Protein AF-A0A963TAG5-F1 (afdb_monomer)

Foldseek 3Di:
DDDDDDDDDDDDDDDDDPPDDPPDDVPVVVVVVVVVPPDDPDPVVVLPDDPVNVVVVVVVVVVVVVVVVVVVCVVCVVVVVVVLLVLVQVQVCQFPPPVQADDRQSVQWDWDQDPVQGTKIKGFGHHPQFGFWIKIWWWFQFPQGIWIKIWIATLVLATSFIATSDDRDDPPFQCCCHVVNHCQRVVRHRAGDVRPDPCQLADVVSVHDGHATDVGRRRSRRVSVRVSVVSVRCVVCSCVSRPGPPDDDPD

Structure (mmCIF, N/CA/C/O backbone):
data_AF-A0A963TAG5-F1
#
_entry.id   AF-A0A963TAG5-F1
#
loop_
_atom_site.group_PDB
_atom_site.id
_atom_site.type_symbol
_atom_site.label_atom_id
_atom_site.label_alt_id
_atom_site.label_comp_id
_atom_site.label_asym_id
_atom_site.label_entity_id
_atom_site.label_seq_id
_atom_site.pdbx_PDB_ins_code
_atom_site.Cartn_x
_atom_site.Cartn_y
_atom_site.Cartn_z
_atom_site.occupancy
_atom_site.B_iso_or_equiv
_atom_site.auth_seq_id
_atom_site.auth_comp_id
_atom_site.auth_asym_id
_atom_site.auth_atom_id
_atom_site.pdbx_PDB_model_num
ATOM 1 N N . MET A 1 1 ? 54.265 -59.567 -6.391 1.00 44.25 1 MET A N 1
ATOM 2 C CA . MET A 1 1 ? 53.508 -59.561 -7.661 1.00 44.25 1 MET A CA 1
ATOM 3 C C . MET A 1 1 ? 53.018 -58.127 -7.870 1.00 44.25 1 MET A C 1
ATOM 5 O O . MET A 1 1 ? 51.877 -57.834 -7.569 1.00 44.25 1 MET A O 1
ATOM 9 N N . THR A 1 2 ? 53.858 -57.106 -8.055 1.00 39.56 2 THR A N 1
ATOM 10 C CA . THR A 1 2 ? 54.816 -56.821 -9.147 1.00 39.56 2 THR A CA 1
ATOM 11 C C . THR A 1 2 ? 54.169 -56.912 -10.527 1.00 39.56 2 THR A C 1
ATOM 13 O O . THR A 1 2 ? 53.838 -58.011 -10.957 1.00 39.56 2 THR A O 1
ATOM 16 N N . GLY A 1 3 ? 54.009 -55.771 -11.209 1.00 41.19 3 GLY A N 1
ATOM 17 C CA . GLY A 1 3 ? 53.497 -55.729 -12.582 1.00 41.19 3 GLY A CA 1
ATOM 18 C C . GLY A 1 3 ? 53.204 -54.330 -13.133 1.00 41.19 3 GLY A C 1
ATOM 19 O O . GLY A 1 3 ? 52.146 -54.119 -13.710 1.00 41.19 3 GLY A O 1
ATOM 20 N N . GLN A 1 4 ? 54.111 -53.370 -12.940 1.00 44.19 4 GLN A N 1
ATOM 21 C CA . GLN A 1 4 ? 54.092 -52.070 -13.621 1.00 44.19 4 GLN A CA 1
ATOM 22 C C . GLN A 1 4 ? 54.777 -52.257 -14.985 1.00 44.19 4 GLN A C 1
ATOM 24 O O . GLN A 1 4 ? 55.960 -52.592 -15.028 1.00 44.19 4 GLN A O 1
ATOM 29 N N . LEU A 1 5 ? 54.039 -52.113 -16.089 1.00 52.12 5 LEU A N 1
ATOM 30 C CA . LEU A 1 5 ? 54.591 -52.213 -17.446 1.00 52.12 5 LEU A CA 1
ATOM 31 C C . LEU A 1 5 ? 55.017 -50.821 -17.953 1.00 52.12 5 LEU A C 1
ATOM 33 O O . LEU A 1 5 ? 54.188 -49.909 -17.957 1.00 52.12 5 LEU A O 1
ATOM 37 N N . PRO A 1 6 ? 56.277 -50.636 -18.392 1.00 48.09 6 PRO A N 1
ATOM 38 C CA . PRO A 1 6 ? 56.754 -49.388 -18.980 1.00 48.09 6 PRO A CA 1
ATOM 39 C C . PRO A 1 6 ? 56.447 -49.332 -20.486 1.00 48.09 6 PRO A C 1
ATOM 41 O O . PRO A 1 6 ? 56.751 -50.268 -21.225 1.00 48.09 6 PRO A O 1
ATOM 44 N N . ILE A 1 7 ? 55.881 -48.219 -20.964 1.00 49.59 7 ILE A N 1
ATOM 45 C CA . ILE A 1 7 ? 55.742 -47.951 -22.403 1.00 49.59 7 ILE A CA 1
ATOM 46 C C . ILE A 1 7 ? 57.030 -47.289 -22.902 1.00 49.59 7 ILE A C 1
ATOM 48 O O . ILE A 1 7 ? 57.462 -46.254 -22.397 1.00 49.59 7 ILE A O 1
ATOM 52 N N . ALA A 1 8 ? 57.645 -47.949 -23.881 1.00 49.78 8 ALA A N 1
ATOM 53 C CA . ALA A 1 8 ? 58.943 -47.651 -24.458 1.00 49.78 8 ALA A CA 1
ATOM 54 C C . ALA A 1 8 ? 58.968 -46.362 -25.299 1.00 49.78 8 ALA A C 1
ATOM 56 O O . ALA A 1 8 ? 58.043 -46.059 -26.054 1.00 49.78 8 ALA A O 1
ATOM 57 N N . ALA A 1 9 ? 60.087 -45.644 -25.199 1.00 43.97 9 ALA A N 1
ATOM 58 C CA . ALA A 1 9 ? 60.453 -44.523 -26.054 1.00 43.97 9 ALA A CA 1
ATOM 59 C C . ALA A 1 9 ? 60.797 -44.998 -27.479 1.00 43.97 9 ALA A C 1
ATOM 61 O O . ALA A 1 9 ? 61.555 -45.951 -27.660 1.00 43.97 9 ALA A O 1
ATOM 62 N N . LEU A 1 10 ? 60.263 -44.309 -28.490 1.00 55.03 10 LEU A N 1
ATOM 63 C CA . LEU A 1 10 ? 60.591 -44.527 -29.902 1.00 55.03 10 LEU A CA 1
ATOM 64 C C . LEU A 1 10 ? 61.892 -43.786 -30.289 1.00 55.03 10 LEU A C 1
ATOM 66 O O . LEU A 1 10 ? 62.109 -42.664 -29.824 1.00 55.03 10 LEU A O 1
ATOM 70 N N . PRO A 1 11 ? 62.748 -44.369 -31.152 1.00 52.19 11 PRO A N 1
ATOM 71 C CA . PRO A 1 11 ? 64.002 -43.754 -31.592 1.00 52.19 11 PRO A CA 1
ATOM 72 C C . PRO A 1 11 ? 63.797 -42.610 -32.609 1.00 52.19 11 PRO A C 1
ATOM 74 O O . PRO A 1 11 ? 62.778 -42.563 -33.304 1.00 52.19 11 PRO A O 1
ATOM 77 N N . PRO A 1 12 ? 64.775 -41.690 -32.745 1.00 47.53 12 PRO A N 1
ATOM 78 C CA . PRO A 1 12 ? 64.658 -40.519 -33.607 1.00 47.53 12 PRO A CA 1
ATOM 79 C C . PRO A 1 12 ? 64.836 -40.887 -35.086 1.00 47.53 12 PRO A C 1
ATOM 81 O O . PRO A 1 12 ? 65.813 -41.524 -35.478 1.00 47.53 12 PRO A O 1
ATOM 84 N N . VAL A 1 13 ? 63.917 -40.423 -35.934 1.00 50.91 13 VAL A N 1
ATOM 85 C CA . VAL A 1 13 ? 64.033 -40.540 -37.393 1.00 50.91 13 VAL A CA 1
ATOM 86 C C . VAL A 1 13 ? 64.887 -39.387 -37.918 1.00 50.91 13 VAL A C 1
ATOM 88 O O . VAL A 1 13 ? 64.466 -38.230 -37.932 1.00 50.91 13 VAL A O 1
ATOM 91 N N . ALA A 1 14 ? 66.096 -39.709 -38.370 1.00 48.19 14 ALA A N 1
ATOM 92 C CA . ALA A 1 14 ? 66.964 -38.789 -39.086 1.00 48.19 14 ALA A CA 1
ATOM 93 C C . ALA A 1 14 ? 66.761 -38.878 -40.612 1.00 48.19 14 ALA A C 1
ATOM 95 O O . ALA A 1 14 ? 66.712 -39.956 -41.192 1.00 48.19 14 ALA A O 1
ATOM 96 N N . ALA A 1 15 ? 66.784 -37.692 -41.229 1.00 42.75 15 ALA A N 1
ATOM 97 C CA . ALA A 1 15 ? 67.182 -37.372 -42.604 1.00 42.75 15 ALA A CA 1
ATOM 98 C C . ALA A 1 15 ? 66.259 -37.737 -43.791 1.00 42.75 15 ALA A C 1
ATOM 100 O O . ALA A 1 15 ? 66.197 -38.870 -44.246 1.00 42.75 15 ALA A O 1
ATOM 101 N N . ARG A 1 16 ? 65.789 -36.694 -44.496 1.00 43.72 16 ARG A N 1
ATOM 102 C CA . ARG A 1 16 ? 66.377 -36.285 -45.794 1.00 43.72 16 ARG A CA 1
ATOM 103 C C . ARG A 1 16 ? 65.801 -34.949 -46.269 1.00 43.72 16 ARG A C 1
ATOM 105 O O . ARG A 1 16 ? 64.610 -34.810 -46.518 1.00 43.72 16 ARG A O 1
ATOM 112 N N . ARG A 1 17 ? 66.672 -33.952 -46.452 1.00 51.69 17 ARG A N 1
ATOM 113 C CA . ARG A 1 17 ? 66.341 -32.701 -47.149 1.00 51.69 17 ARG A CA 1
ATOM 114 C C . ARG A 1 17 ? 66.264 -32.965 -48.654 1.00 51.69 17 ARG A C 1
ATOM 116 O O . ARG A 1 17 ? 67.297 -33.039 -49.313 1.00 51.69 17 ARG A O 1
ATOM 123 N N . ALA A 1 18 ? 65.057 -33.033 -49.205 1.00 43.06 18 ALA A N 1
ATOM 124 C CA . ALA A 1 18 ? 64.839 -32.878 -50.640 1.00 43.06 18 ALA A CA 1
ATOM 125 C C . ALA A 1 18 ? 64.849 -31.379 -50.986 1.00 43.06 18 ALA A C 1
ATOM 127 O O . ALA A 1 18 ? 63.904 -30.642 -50.710 1.00 43.06 18 ALA A O 1
ATOM 128 N N . ARG A 1 19 ? 65.958 -30.903 -51.557 1.00 55.09 19 ARG A N 1
ATOM 129 C CA . ARG A 1 19 ? 66.098 -29.532 -52.061 1.00 55.09 19 ARG A CA 1
ATOM 130 C C . ARG A 1 19 ? 65.531 -29.484 -53.485 1.00 55.09 19 ARG A C 1
ATOM 132 O O . ARG A 1 19 ? 66.279 -29.594 -54.448 1.00 55.09 19 ARG A O 1
ATOM 139 N N . ILE A 1 20 ? 64.211 -29.355 -53.619 1.00 48.84 20 ILE A N 1
ATOM 140 C CA . ILE A 1 20 ? 63.554 -29.159 -54.921 1.00 48.84 20 ILE A CA 1
ATOM 141 C C . ILE A 1 20 ? 63.535 -27.661 -55.237 1.00 48.84 20 ILE A C 1
ATOM 143 O O . ILE A 1 20 ? 62.956 -26.846 -54.516 1.00 48.84 20 ILE A O 1
ATOM 147 N N . GLY A 1 21 ? 64.239 -27.290 -56.306 1.00 54.00 21 GLY A N 1
ATOM 148 C CA . GLY A 1 21 ? 64.364 -25.921 -56.780 1.00 54.00 21 GLY A CA 1
ATOM 149 C C . GLY A 1 21 ? 63.047 -25.375 -57.325 1.00 54.00 21 GLY A C 1
ATOM 150 O O . GLY A 1 21 ? 62.645 -25.708 -58.433 1.00 54.00 21 GLY A O 1
ATOM 151 N N . LEU A 1 22 ? 62.425 -24.451 -56.592 1.00 49.00 22 LEU A N 1
ATOM 152 C CA . LEU A 1 22 ? 61.311 -23.642 -57.086 1.00 49.00 22 LEU A CA 1
ATOM 153 C C . LEU A 1 22 ? 61.768 -22.189 -57.287 1.00 49.00 22 LEU A C 1
ATOM 155 O O . LEU A 1 22 ? 61.394 -21.275 -56.553 1.00 49.00 22 LEU A O 1
ATOM 159 N N . LYS A 1 23 ? 62.637 -21.961 -58.278 1.00 54.94 23 LYS A N 1
ATOM 160 C CA . LYS A 1 23 ? 63.134 -20.617 -58.617 1.00 54.94 23 LYS A CA 1
ATOM 161 C C . LYS A 1 23 ? 62.926 -20.286 -60.092 1.00 54.94 23 LYS A C 1
ATOM 163 O O . LYS A 1 23 ? 63.877 -19.946 -60.775 1.00 54.94 23 LYS A O 1
ATOM 168 N N . ARG A 1 24 ? 61.684 -20.340 -60.585 1.00 57.44 24 ARG A N 1
ATOM 169 C CA . ARG A 1 24 ? 61.244 -19.671 -61.830 1.00 57.44 24 ARG A CA 1
ATOM 170 C C . ARG A 1 24 ? 59.712 -19.711 -61.895 1.00 57.44 24 ARG A C 1
ATOM 172 O O . ARG A 1 24 ? 59.134 -20.780 -61.958 1.00 57.44 24 ARG A O 1
ATOM 179 N N . GLY A 1 25 ? 59.054 -18.551 -61.795 1.00 50.69 25 GLY A N 1
ATOM 180 C CA . GLY A 1 25 ? 57.586 -18.448 -61.917 1.00 50.69 25 GLY A CA 1
ATOM 181 C C . GLY A 1 25 ? 56.928 -17.270 -61.184 1.00 50.69 25 GLY A C 1
ATOM 182 O O . GLY A 1 25 ? 55.861 -16.813 -61.576 1.00 50.69 25 GLY A O 1
ATOM 183 N N . ARG A 1 26 ? 57.572 -16.673 -60.169 1.00 52.03 26 ARG A N 1
ATOM 184 C CA . ARG A 1 26 ? 56.965 -15.579 -59.369 1.00 52.03 26 ARG A CA 1
ATOM 185 C C . ARG A 1 26 ? 56.951 -14.185 -60.025 1.00 52.03 26 ARG A C 1
ATOM 187 O O . ARG A 1 26 ? 56.514 -13.233 -59.380 1.00 52.03 26 ARG A O 1
ATOM 194 N N . ARG A 1 27 ? 57.411 -14.027 -61.275 1.00 52.12 27 ARG A N 1
ATOM 195 C CA . ARG A 1 27 ? 57.389 -12.721 -61.977 1.00 52.12 27 ARG A CA 1
ATOM 196 C C . ARG A 1 27 ? 56.179 -12.527 -62.903 1.00 52.12 27 ARG A C 1
ATOM 198 O O . ARG A 1 27 ? 55.797 -11.383 -63.125 1.00 52.12 27 ARG A O 1
ATOM 205 N N . GLY A 1 28 ? 55.544 -13.603 -63.381 1.00 48.47 28 GLY A N 1
ATOM 206 C CA . GLY A 1 28 ? 54.358 -13.525 -64.251 1.00 48.47 28 GLY A CA 1
ATOM 207 C C . GLY A 1 28 ? 53.051 -13.314 -63.480 1.00 48.47 28 GLY A C 1
ATOM 208 O O . GLY A 1 28 ? 52.273 -12.418 -63.799 1.00 48.47 28 GLY A O 1
ATOM 209 N N . ALA A 1 29 ? 52.854 -14.055 -62.384 1.00 49.50 29 ALA A N 1
ATOM 210 C CA . ALA A 1 29 ? 51.619 -13.999 -61.593 1.00 49.50 29 ALA A CA 1
ATOM 211 C C . ALA A 1 29 ? 51.374 -12.632 -60.920 1.00 49.50 29 ALA A C 1
ATOM 213 O O . ALA A 1 29 ? 50.231 -12.205 -60.777 1.00 49.50 29 ALA A O 1
ATOM 214 N N . ARG A 1 30 ? 52.435 -11.884 -60.579 1.00 51.09 30 ARG A N 1
ATOM 215 C CA . ARG A 1 30 ? 52.299 -10.529 -60.009 1.00 51.09 30 ARG A CA 1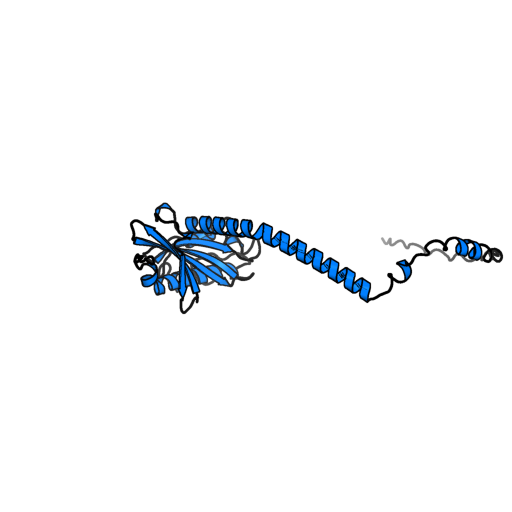
ATOM 216 C C . ARG A 1 30 ? 51.829 -9.481 -61.025 1.00 51.09 30 ARG A C 1
ATOM 218 O O . ARG A 1 30 ? 51.310 -8.449 -60.615 1.00 51.09 30 ARG A O 1
ATOM 225 N N . ARG A 1 31 ? 51.991 -9.717 -62.335 1.00 50.34 31 ARG A N 1
ATOM 226 C CA . ARG A 1 31 ? 51.489 -8.798 -63.376 1.00 50.34 31 ARG A CA 1
ATOM 227 C C . ARG A 1 31 ? 50.021 -9.053 -63.722 1.00 50.34 31 ARG A C 1
ATOM 229 O O . ARG A 1 31 ? 49.319 -8.090 -64.005 1.00 50.34 31 ARG A O 1
ATOM 236 N N . ALA A 1 32 ? 49.552 -10.299 -63.629 1.00 49.12 32 ALA A N 1
ATOM 237 C CA . ALA A 1 32 ? 48.154 -10.653 -63.892 1.00 49.12 32 ALA A CA 1
ATOM 238 C C . ALA A 1 32 ? 47.196 -10.123 -62.808 1.00 49.12 32 ALA A C 1
ATOM 240 O O . ALA A 1 32 ? 46.155 -9.555 -63.125 1.00 49.12 32 ALA A O 1
ATOM 241 N N . TRP A 1 33 ? 47.595 -10.173 -61.533 1.00 43.38 33 TRP A N 1
ATOM 242 C CA . TRP A 1 33 ? 46.779 -9.640 -60.431 1.00 43.38 33 TRP A CA 1
ATOM 243 C C . TRP A 1 33 ? 46.690 -8.110 -60.400 1.00 43.38 33 TRP A C 1
ATOM 245 O O . TRP A 1 33 ? 45.800 -7.551 -59.768 1.00 43.38 33 TRP A O 1
ATOM 255 N N . ARG A 1 34 ? 47.570 -7.407 -61.123 1.00 48.06 34 ARG A N 1
ATOM 256 C CA . ARG A 1 34 ? 47.546 -5.941 -61.197 1.00 48.06 34 ARG A CA 1
ATOM 257 C C . ARG A 1 34 ? 46.541 -5.402 -62.226 1.00 48.06 34 ARG A C 1
ATOM 259 O O . ARG A 1 34 ? 46.319 -4.198 -62.251 1.00 48.06 34 ARG A O 1
ATOM 266 N N . LYS A 1 35 ? 45.937 -6.267 -63.055 1.00 50.44 35 LYS A N 1
ATOM 267 C CA . LYS A 1 35 ? 44.919 -5.889 -64.056 1.00 50.44 35 LYS A CA 1
ATOM 268 C C . LYS A 1 35 ? 43.472 -6.194 -63.648 1.00 50.44 35 LYS A C 1
ATOM 270 O O . LYS A 1 35 ? 42.567 -5.729 -64.321 1.00 50.44 35 LYS A O 1
ATOM 275 N N . VAL A 1 36 ? 43.239 -6.912 -62.545 1.00 49.75 36 VAL A N 1
ATOM 276 C CA . VAL A 1 36 ? 41.875 -7.216 -62.049 1.00 49.75 36 VAL A CA 1
ATOM 277 C C . VAL A 1 36 ? 41.417 -6.215 -60.967 1.00 49.75 36 VAL A C 1
ATOM 279 O O . VAL A 1 36 ? 40.284 -6.246 -60.511 1.00 49.75 36 VAL A O 1
ATOM 282 N N . GLY A 1 37 ? 42.277 -5.265 -60.582 1.00 46.16 37 GLY A N 1
ATOM 283 C CA . GLY A 1 37 ? 41.974 -4.215 -59.599 1.00 46.16 37 GLY A CA 1
ATOM 284 C C . GLY A 1 37 ? 41.569 -2.859 -60.188 1.00 46.16 37 GLY A C 1
ATOM 285 O O . GLY A 1 37 ? 41.610 -1.863 -59.469 1.00 46.16 37 GLY A O 1
ATOM 286 N N . THR A 1 38 ? 41.233 -2.778 -61.478 1.00 55.28 38 THR A N 1
ATOM 287 C CA . THR A 1 38 ? 40.818 -1.528 -62.137 1.00 55.28 38 THR A CA 1
ATOM 288 C C . THR A 1 38 ? 39.395 -1.638 -62.667 1.00 55.28 38 THR A C 1
ATOM 290 O O . THR A 1 38 ? 39.207 -1.887 -63.850 1.00 55.28 38 THR A O 1
ATOM 293 N N . ALA A 1 39 ? 38.410 -1.446 -61.787 1.00 52.66 39 ALA A N 1
ATOM 294 C CA . ALA A 1 39 ? 37.085 -0.920 -62.137 1.00 52.66 39 ALA A CA 1
ATOM 295 C C . ALA A 1 39 ? 36.288 -0.601 -60.861 1.00 52.66 39 ALA A C 1
ATOM 297 O O . ALA A 1 39 ? 35.369 -1.309 -60.471 1.00 52.66 39 ALA A O 1
ATOM 298 N N . ALA A 1 40 ? 36.672 0.481 -60.191 1.00 48.75 40 ALA A N 1
ATOM 299 C CA . ALA A 1 40 ? 35.755 1.272 -59.373 1.00 48.75 40 ALA A CA 1
ATOM 300 C C . ALA A 1 40 ? 36.270 2.717 -59.376 1.00 48.75 40 ALA A C 1
ATOM 302 O O . ALA A 1 40 ? 36.680 3.270 -58.355 1.00 48.75 40 ALA A O 1
ATOM 303 N N . THR A 1 41 ? 36.366 3.298 -60.571 1.00 55.19 41 THR A N 1
ATOM 304 C CA . THR A 1 41 ? 36.599 4.730 -60.763 1.00 55.19 41 THR A CA 1
ATOM 305 C C . THR A 1 41 ? 35.257 5.433 -60.642 1.00 55.19 41 THR A C 1
ATOM 307 O O . THR A 1 41 ? 34.490 5.503 -61.595 1.00 55.19 41 THR A O 1
ATOM 310 N N . GLY A 1 42 ? 34.965 5.909 -59.437 1.00 56.62 42 GLY A N 1
ATOM 311 C CA . GLY A 1 42 ? 33.828 6.771 -59.147 1.00 56.62 42 GLY A CA 1
ATOM 312 C C . GLY A 1 42 ? 34.116 7.630 -57.911 1.00 56.62 42 GLY A C 1
ATOM 313 O O . GLY A 1 42 ? 34.982 7.259 -57.109 1.00 56.62 42 GLY A O 1
ATOM 314 N N . PRO A 1 43 ? 33.395 8.750 -57.718 1.00 51.22 43 PRO A N 1
ATOM 315 C CA . PRO A 1 43 ? 33.611 9.723 -56.631 1.00 51.22 43 PRO A CA 1
ATOM 316 C C . PRO A 1 43 ? 33.471 9.145 -55.204 1.00 51.22 43 PRO A C 1
ATOM 318 O O . PRO A 1 43 ? 33.751 9.813 -54.213 1.00 51.22 43 PRO A O 1
ATOM 321 N N . LEU A 1 44 ? 33.111 7.868 -55.076 1.00 54.47 44 LEU A N 1
ATOM 322 C CA . LEU A 1 44 ? 32.852 7.163 -53.822 1.00 54.47 44 LEU A CA 1
ATOM 323 C C . LEU A 1 44 ? 34.112 6.789 -53.014 1.00 54.47 44 LEU A C 1
ATOM 325 O O . LEU A 1 44 ? 33.991 6.354 -51.870 1.00 54.47 44 LEU A O 1
ATOM 329 N N . ARG A 1 45 ? 35.330 6.961 -53.551 1.00 52.84 45 ARG A N 1
ATOM 330 C CA . ARG A 1 45 ? 36.571 6.736 -52.776 1.00 52.84 45 ARG A CA 1
ATOM 331 C C . ARG A 1 45 ? 36.938 7.895 -51.843 1.00 52.84 45 ARG A C 1
ATOM 333 O O . ARG A 1 45 ? 37.499 7.630 -50.786 1.00 52.84 45 ARG A O 1
ATOM 340 N N . ALA A 1 46 ? 36.587 9.138 -52.181 1.00 53.00 46 ALA A N 1
ATOM 341 C CA . ALA A 1 46 ? 36.842 10.305 -51.323 1.00 53.00 46 ALA A CA 1
ATOM 342 C C . ALA A 1 46 ? 35.904 10.358 -50.099 1.00 53.00 46 ALA A C 1
ATOM 344 O O . ALA A 1 46 ? 36.235 10.922 -49.062 1.00 53.00 46 ALA A O 1
ATOM 345 N N . VAL A 1 47 ? 34.751 9.700 -50.207 1.00 55.66 47 VAL A N 1
ATOM 346 C CA . VAL A 1 47 ? 33.710 9.606 -49.175 1.00 55.66 47 VAL A CA 1
ATOM 347 C C . VAL A 1 47 ? 34.071 8.568 -48.095 1.00 55.66 47 VAL A C 1
ATOM 349 O O . VAL A 1 47 ? 33.623 8.668 -46.962 1.00 55.66 47 VAL A O 1
ATOM 352 N N . LYS A 1 48 ? 34.952 7.600 -48.383 1.00 56.16 48 LYS A N 1
ATOM 353 C CA . LYS A 1 48 ? 35.205 6.432 -47.515 1.00 56.16 48 LYS A CA 1
ATOM 354 C C . LYS A 1 48 ? 36.209 6.657 -46.365 1.00 56.16 48 LYS A C 1
ATOM 356 O O . LYS A 1 48 ? 36.501 5.713 -45.640 1.00 56.16 48 LYS A O 1
ATOM 361 N N . GLY A 1 49 ? 36.757 7.866 -46.207 1.00 59.91 49 GLY A N 1
ATOM 362 C CA . GLY A 1 49 ? 37.785 8.167 -45.195 1.00 59.91 49 GLY A CA 1
ATOM 363 C C . GLY A 1 49 ? 37.620 9.500 -44.464 1.00 59.91 49 GLY A C 1
ATOM 364 O O . GLY A 1 49 ? 38.530 9.901 -43.744 1.00 59.91 49 GLY A O 1
ATOM 365 N N . SER A 1 50 ? 36.499 10.205 -44.651 1.00 70.25 50 SER A N 1
ATOM 366 C CA . SER A 1 50 ? 36.267 11.480 -43.968 1.00 70.25 50 SER A CA 1
ATOM 367 C C . SER A 1 50 ? 35.646 11.233 -42.588 1.00 70.25 50 SER A C 1
ATOM 369 O O . SER A 1 50 ? 34.519 10.729 -42.526 1.00 70.25 50 SER A O 1
ATOM 371 N N . PRO A 1 51 ? 36.313 11.603 -41.477 1.00 76.19 51 PRO A N 1
ATOM 372 C CA . PRO A 1 51 ? 35.745 11.450 -40.135 1.00 76.19 51 PRO A CA 1
ATOM 373 C C . PRO A 1 51 ? 34.410 12.199 -39.978 1.00 76.19 51 PRO A C 1
ATOM 375 O O . PRO A 1 51 ? 33.532 11.742 -39.248 1.00 76.19 51 PRO A O 1
ATOM 378 N N . GLY A 1 52 ? 34.203 13.289 -40.730 1.00 84.94 52 GLY A N 1
ATOM 379 C CA . GLY A 1 52 ? 32.950 14.048 -40.727 1.00 84.94 52 GLY A CA 1
ATOM 380 C C . GLY A 1 52 ? 31.759 13.294 -41.328 1.00 84.94 52 GLY A C 1
ATOM 381 O O . GLY A 1 52 ? 30.646 13.420 -40.824 1.00 84.94 52 GLY A O 1
ATOM 382 N N . LEU A 1 53 ? 31.972 12.457 -42.351 1.00 84.69 53 LEU A N 1
ATOM 383 C CA . LEU A 1 53 ? 30.889 11.662 -42.939 1.00 84.69 53 LEU A CA 1
ATOM 384 C C . LEU A 1 53 ? 30.415 10.569 -41.978 1.00 84.69 53 LEU A C 1
ATOM 386 O O . LEU A 1 53 ? 29.215 10.354 -41.834 1.00 84.69 53 LEU A O 1
ATOM 390 N N . HIS A 1 54 ? 31.350 9.886 -41.318 1.00 87.69 54 HIS A N 1
ATOM 391 C CA . HIS A 1 54 ? 31.008 8.881 -40.314 1.00 87.69 54 HIS A CA 1
ATOM 392 C C . HIS A 1 54 ? 30.267 9.512 -39.132 1.00 87.69 54 HIS A C 1
ATOM 394 O O . HIS A 1 54 ? 29.270 8.954 -38.679 1.00 87.69 54 HIS A O 1
ATOM 400 N N . GLY A 1 55 ? 30.690 10.705 -38.696 1.00 92.12 55 GLY A N 1
ATOM 401 C CA . GLY A 1 55 ? 29.967 11.491 -37.695 1.00 92.12 55 GLY A CA 1
ATOM 402 C C . GLY A 1 55 ? 28.541 11.841 -38.131 1.00 92.12 55 GLY A C 1
ATOM 403 O O . GLY A 1 55 ? 27.603 11.638 -37.365 1.00 92.12 55 GLY A O 1
ATOM 404 N N . LEU A 1 56 ? 28.353 12.287 -39.377 1.00 93.25 56 LEU A N 1
ATOM 405 C CA . LEU A 1 56 ? 27.029 12.599 -39.923 1.00 93.25 56 LEU A CA 1
ATOM 406 C C . LEU A 1 56 ? 26.131 11.357 -40.024 1.00 93.25 56 LEU A C 1
ATOM 408 O O . LEU A 1 56 ? 24.964 11.412 -39.645 1.00 93.25 56 LEU A O 1
ATOM 412 N N . LEU A 1 57 ? 26.667 10.232 -40.504 1.00 93.81 57 LEU A N 1
ATOM 413 C CA . LEU A 1 57 ? 25.931 8.971 -40.603 1.00 93.81 57 LEU A CA 1
ATOM 414 C C . LEU A 1 57 ? 25.467 8.494 -39.218 1.00 93.81 57 LEU A C 1
ATOM 416 O O . LEU A 1 57 ? 24.313 8.102 -39.058 1.00 93.81 57 LEU A O 1
ATOM 420 N N . LEU A 1 58 ? 26.349 8.564 -38.216 1.00 94.94 58 LEU A N 1
ATOM 421 C CA . LEU A 1 58 ? 26.021 8.224 -36.832 1.00 94.94 58 LEU A CA 1
ATOM 422 C C . LEU A 1 58 ? 24.966 9.169 -36.254 1.00 94.94 58 LEU A C 1
ATOM 424 O O . LEU A 1 58 ? 24.035 8.697 -35.608 1.00 94.94 58 LEU A O 1
ATOM 428 N N . ALA A 1 59 ? 25.068 10.474 -36.516 1.00 95.56 59 ALA A N 1
ATOM 429 C CA . ALA A 1 59 ? 24.073 11.446 -36.076 1.00 95.56 59 ALA A CA 1
ATOM 430 C C . ALA A 1 59 ? 22.693 11.161 -36.688 1.00 95.56 59 ALA A C 1
ATOM 432 O O . ALA A 1 59 ? 21.698 11.130 -35.969 1.00 95.56 59 ALA A O 1
ATOM 433 N N . LEU A 1 60 ? 22.628 10.885 -37.993 1.00 96.88 60 LEU A N 1
ATOM 434 C CA . LEU A 1 60 ? 21.382 10.532 -38.679 1.00 96.88 60 LEU A CA 1
ATOM 435 C C . LEU A 1 60 ? 20.786 9.226 -38.151 1.00 96.88 60 LEU A C 1
ATOM 437 O O . LEU A 1 60 ? 19.582 9.148 -37.916 1.00 96.88 60 LEU A O 1
ATOM 441 N N . PHE A 1 61 ? 21.623 8.214 -37.924 1.00 97.00 61 PHE A N 1
ATOM 442 C CA . PHE A 1 61 ? 21.185 6.950 -37.343 1.00 97.00 61 PHE A CA 1
ATOM 443 C C . PHE A 1 61 ? 20.649 7.138 -35.918 1.00 97.00 61 PHE A C 1
ATOM 445 O O . PHE A 1 61 ? 19.557 6.672 -35.602 1.00 97.00 61 PHE A O 1
ATOM 452 N N . ALA A 1 62 ? 21.368 7.881 -35.073 1.00 96.38 62 ALA A N 1
ATOM 453 C CA . ALA A 1 62 ? 20.939 8.191 -33.713 1.00 96.38 62 ALA A CA 1
ATOM 454 C C . ALA A 1 62 ? 19.616 8.975 -33.691 1.00 96.38 62 ALA A C 1
ATOM 456 O O . ALA A 1 62 ? 18.732 8.668 -32.888 1.00 96.38 62 ALA A O 1
ATOM 457 N N . LEU A 1 63 ? 19.448 9.944 -34.598 1.00 97.75 63 LEU A N 1
ATOM 458 C CA . LEU A 1 63 ? 18.196 10.682 -34.775 1.00 97.75 63 LEU A CA 1
ATOM 459 C C . LEU A 1 63 ? 17.049 9.759 -35.199 1.00 97.75 63 LEU A C 1
ATOM 461 O O . LEU A 1 63 ? 15.965 9.845 -34.626 1.00 97.75 63 LEU A O 1
ATOM 465 N N . ALA A 1 64 ? 17.286 8.843 -36.142 1.00 97.12 64 ALA A N 1
ATOM 466 C CA . ALA A 1 64 ? 16.286 7.871 -36.576 1.00 97.12 64 ALA A CA 1
ATOM 467 C C . ALA A 1 64 ? 15.868 6.928 -35.434 1.00 97.12 64 ALA A C 1
ATOM 469 O O . ALA A 1 64 ? 14.674 6.749 -35.194 1.00 97.12 64 ALA A O 1
ATOM 470 N N . CYS A 1 65 ? 16.827 6.380 -34.679 1.00 97.19 65 CYS A N 1
ATOM 471 C CA . CYS A 1 65 ? 16.544 5.534 -33.516 1.00 97.19 65 CYS A CA 1
ATOM 472 C C . CYS A 1 65 ? 15.774 6.289 -32.425 1.00 97.19 65 CYS A C 1
ATOM 474 O O . CYS A 1 65 ? 14.798 5.764 -31.894 1.00 97.19 65 CYS A O 1
ATOM 476 N N . THR A 1 66 ? 16.176 7.525 -32.118 1.00 96.88 66 THR A N 1
ATOM 477 C CA . THR A 1 66 ? 15.492 8.369 -31.124 1.00 96.88 66 THR A CA 1
ATOM 478 C C . THR A 1 66 ? 14.069 8.695 -31.570 1.00 96.88 66 THR A C 1
ATOM 480 O O . THR A 1 66 ? 13.140 8.605 -30.772 1.00 96.88 66 THR A O 1
ATOM 483 N N . GLY A 1 67 ? 13.877 9.026 -32.851 1.00 97.06 67 GLY A N 1
ATOM 484 C CA . GLY A 1 67 ? 12.562 9.295 -33.426 1.00 97.06 67 GLY A CA 1
ATOM 485 C C . GLY A 1 67 ? 11.639 8.078 -33.366 1.00 97.06 67 GLY A C 1
ATOM 486 O O . GLY A 1 67 ? 10.489 8.205 -32.949 1.00 97.06 67 GLY A O 1
ATOM 487 N N . LEU A 1 68 ? 12.153 6.892 -33.706 1.00 96.81 68 LEU A N 1
ATOM 488 C CA . LEU A 1 68 ? 11.393 5.646 -33.621 1.00 96.81 68 LEU A CA 1
ATOM 489 C C . LEU A 1 68 ? 11.017 5.308 -32.173 1.00 96.81 68 LEU A C 1
ATOM 491 O O . LEU A 1 68 ? 9.863 4.979 -31.904 1.00 96.81 68 LEU A O 1
ATOM 495 N N . LEU A 1 69 ? 11.962 5.442 -31.236 1.00 95.25 69 LEU A N 1
ATOM 496 C CA . LEU A 1 69 ? 11.709 5.207 -29.816 1.00 95.25 69 LEU A CA 1
ATOM 497 C C . LEU A 1 69 ? 10.661 6.182 -29.265 1.00 95.25 69 LEU A C 1
ATOM 499 O O . LEU A 1 69 ? 9.747 5.760 -28.567 1.00 95.25 69 LEU A O 1
ATOM 503 N N . ALA A 1 70 ? 10.749 7.466 -29.623 1.00 94.75 70 ALA A N 1
ATOM 504 C CA . ALA A 1 70 ? 9.783 8.479 -29.207 1.00 94.75 70 ALA A CA 1
ATOM 505 C C . ALA A 1 70 ? 8.381 8.232 -29.788 1.00 94.75 70 ALA A C 1
ATOM 507 O O . ALA A 1 70 ? 7.384 8.465 -29.106 1.00 94.75 70 ALA A O 1
ATOM 508 N N . ALA A 1 71 ? 8.284 7.758 -31.034 1.00 94.75 71 ALA A N 1
ATOM 509 C CA . ALA A 1 71 ? 7.005 7.396 -31.640 1.00 94.75 71 ALA A CA 1
ATOM 510 C C . ALA A 1 71 ? 6.372 6.180 -30.944 1.00 94.75 71 ALA A C 1
ATOM 512 O O . ALA A 1 71 ? 5.189 6.221 -30.607 1.00 94.75 71 ALA A O 1
ATOM 513 N N . ALA A 1 72 ? 7.166 5.139 -30.675 1.00 91.69 72 ALA A N 1
ATOM 514 C CA . ALA A 1 72 ? 6.715 3.952 -29.952 1.00 91.69 72 ALA A CA 1
ATOM 515 C C . ALA A 1 72 ? 6.250 4.295 -28.528 1.00 91.69 72 ALA A C 1
ATOM 517 O O . ALA A 1 72 ? 5.161 3.906 -28.112 1.00 91.69 72 ALA A O 1
ATOM 518 N N . ASP A 1 73 ? 7.043 5.086 -27.807 1.00 90.94 73 ASP A N 1
ATOM 519 C CA . ASP A 1 73 ? 6.729 5.561 -26.463 1.00 90.94 73 ASP A CA 1
ATOM 520 C C . ASP A 1 73 ? 5.420 6.372 -26.440 1.00 90.94 73 ASP A C 1
ATOM 522 O O . ASP A 1 73 ? 4.526 6.077 -25.650 1.00 90.94 73 ASP A O 1
ATOM 526 N N . ARG A 1 74 ? 5.227 7.321 -27.367 1.00 90.25 74 ARG A N 1
ATOM 527 C CA . ARG A 1 74 ? 3.962 8.075 -27.474 1.00 90.25 74 ARG A CA 1
ATOM 528 C C . ARG A 1 74 ? 2.757 7.188 -27.774 1.00 90.25 74 ARG A C 1
ATOM 530 O O . ARG A 1 74 ? 1.701 7.422 -27.193 1.00 90.25 74 ARG A O 1
ATOM 537 N N . GLY A 1 75 ? 2.911 6.194 -28.651 1.00 91.38 75 GLY A N 1
ATOM 538 C CA . GLY A 1 75 ? 1.842 5.249 -28.977 1.00 91.38 75 GLY A CA 1
ATOM 539 C C . GLY A 1 75 ? 1.446 4.360 -27.794 1.00 91.38 75 GLY A C 1
ATOM 540 O O . GLY A 1 75 ? 0.271 4.057 -27.626 1.00 91.38 75 GLY A O 1
ATOM 541 N N . MET A 1 76 ? 2.407 3.989 -26.944 1.00 90.75 76 MET A N 1
ATOM 542 C CA . MET A 1 76 ? 2.196 3.045 -25.842 1.00 90.75 76 MET A CA 1
ATOM 543 C C . MET A 1 76 ? 1.776 3.707 -24.520 1.00 90.75 76 MET A C 1
ATOM 545 O O . MET A 1 76 ? 1.131 3.075 -23.685 1.00 90.75 76 MET A O 1
ATOM 549 N N . ARG A 1 77 ? 2.108 4.988 -24.311 1.00 87.06 77 ARG A N 1
ATOM 550 C CA . ARG A 1 77 ? 1.809 5.718 -23.063 1.00 87.06 77 ARG A CA 1
ATOM 551 C C . ARG A 1 77 ? 0.344 5.636 -22.634 1.00 87.06 77 ARG A C 1
ATOM 553 O O . ARG A 1 77 ? 0.086 5.497 -21.443 1.00 87.06 77 ARG A O 1
ATOM 560 N N . ALA A 1 78 ? -0.594 5.739 -23.577 1.00 86.38 78 ALA A N 1
ATOM 561 C CA . ALA A 1 78 ? -2.024 5.715 -23.272 1.00 86.38 78 ALA A CA 1
ATOM 562 C C . ALA A 1 78 ? -2.478 4.344 -22.745 1.00 86.38 78 ALA A C 1
ATOM 564 O O . ALA A 1 78 ? -3.138 4.285 -21.712 1.00 86.38 78 ALA A O 1
ATOM 565 N N . GLU A 1 79 ? -2.058 3.257 -23.397 1.00 88.25 79 GLU A N 1
ATOM 566 C CA . GLU A 1 79 ? -2.361 1.887 -22.964 1.00 88.25 79 GLU A CA 1
ATOM 567 C C . GLU A 1 79 ? -1.744 1.605 -21.586 1.00 88.25 79 GLU A C 1
ATOM 569 O O . GLU A 1 79 ? -2.429 1.118 -20.694 1.00 88.25 79 GLU A O 1
ATOM 574 N N . ILE A 1 80 ? -0.476 1.981 -21.360 1.00 87.12 80 ILE A N 1
ATOM 575 C CA . ILE A 1 80 ? 0.180 1.818 -20.047 1.00 87.12 80 ILE A CA 1
ATOM 576 C C . ILE A 1 80 ? -0.588 2.567 -18.954 1.00 87.12 80 ILE A C 1
ATOM 578 O O . ILE A 1 80 ? -0.777 2.037 -17.861 1.00 87.12 80 ILE A O 1
ATOM 582 N N . ALA A 1 81 ? -1.030 3.795 -19.238 1.00 83.50 81 ALA A N 1
ATOM 583 C CA . ALA A 1 81 ? -1.787 4.590 -18.280 1.00 83.50 81 ALA A CA 1
ATOM 584 C C . ALA A 1 81 ? -3.151 3.961 -17.959 1.00 83.50 81 ALA A C 1
ATOM 586 O O . ALA A 1 81 ? -3.547 3.956 -16.796 1.00 83.50 81 ALA A O 1
ATOM 587 N N . GLN A 1 82 ? -3.842 3.402 -18.958 1.00 86.56 82 GLN A N 1
ATOM 588 C CA . GLN A 1 82 ? -5.104 2.686 -18.753 1.00 86.56 82 GLN A CA 1
ATOM 589 C C . GLN A 1 82 ? -4.905 1.422 -17.917 1.00 86.56 82 GLN A C 1
ATOM 591 O O . GLN A 1 82 ? -5.579 1.262 -16.907 1.00 86.56 82 GLN A O 1
ATOM 596 N N . ARG A 1 83 ? -3.915 0.586 -18.251 1.00 87.12 83 ARG A N 1
ATOM 597 C CA . ARG A 1 83 ? -3.593 -0.617 -17.463 1.00 87.12 83 ARG A CA 1
ATOM 598 C C . ARG A 1 83 ? -3.261 -0.278 -16.014 1.00 87.12 83 ARG A C 1
ATOM 600 O O . ARG A 1 83 ? -3.766 -0.922 -15.107 1.00 87.12 83 ARG A O 1
ATOM 607 N N . ALA A 1 84 ? -2.478 0.777 -15.790 1.00 83.44 84 ALA A N 1
ATOM 608 C CA . ALA A 1 84 ? -2.162 1.235 -14.442 1.00 83.44 84 ALA A CA 1
ATOM 609 C C . ALA A 1 84 ? -3.404 1.721 -13.670 1.00 83.44 84 ALA A C 1
ATOM 611 O O . ALA A 1 84 ? -3.479 1.532 -12.457 1.00 83.44 84 ALA A O 1
ATOM 612 N N . ALA A 1 85 ? -4.370 2.348 -14.351 1.00 82.44 85 ALA A N 1
ATOM 613 C CA . ALA A 1 85 ? -5.632 2.761 -13.742 1.00 82.44 85 ALA A CA 1
ATOM 614 C C . ALA A 1 85 ? -6.520 1.554 -13.398 1.00 82.44 85 ALA A C 1
ATOM 616 O O . ALA A 1 85 ? -7.060 1.502 -12.294 1.00 82.44 85 ALA A O 1
ATOM 617 N N . ASP A 1 86 ? -6.607 0.568 -14.293 1.00 87.44 86 ASP A N 1
ATOM 618 C CA . ASP A 1 86 ? -7.341 -0.681 -14.063 1.00 87.44 86 ASP A CA 1
ATOM 619 C C . ASP A 1 86 ? -6.736 -1.473 -12.892 1.00 87.44 86 ASP A C 1
ATOM 621 O O . ASP A 1 86 ? -7.458 -1.910 -11.995 1.00 87.44 86 ASP A O 1
ATOM 625 N N . ASP A 1 87 ? -5.405 -1.593 -12.847 1.00 87.81 87 ASP A N 1
ATOM 626 C CA . ASP A 1 87 ? -4.678 -2.260 -11.763 1.00 87.81 87 ASP A CA 1
ATOM 627 C C . ASP A 1 87 ? -4.883 -1.543 -10.421 1.00 87.81 87 ASP A C 1
ATOM 629 O O . ASP A 1 87 ? -5.060 -2.187 -9.379 1.00 87.81 87 ASP A O 1
ATOM 633 N N . LEU A 1 88 ? -4.895 -0.204 -10.427 1.00 85.94 88 LEU A N 1
ATOM 634 C CA . LEU A 1 88 ? -5.201 0.591 -9.240 1.00 85.94 88 LEU A CA 1
ATOM 635 C C . LEU A 1 88 ? -6.637 0.342 -8.774 1.00 85.94 88 LEU A C 1
ATOM 637 O O . LEU A 1 88 ? -6.842 0.087 -7.589 1.00 85.94 88 LEU A O 1
ATOM 641 N N . GLN A 1 89 ? -7.616 0.371 -9.680 1.00 89.12 89 GLN A N 1
ATOM 642 C CA . GLN A 1 89 ? -9.020 0.123 -9.351 1.00 89.12 89 GLN A CA 1
ATOM 643 C C . GLN A 1 89 ? -9.220 -1.286 -8.780 1.00 89.12 89 GLN A C 1
ATOM 645 O O . GLN A 1 89 ? -9.858 -1.451 -7.740 1.00 89.12 89 GLN A O 1
ATOM 650 N N . ALA A 1 90 ? -8.616 -2.297 -9.408 1.00 89.81 90 ALA A N 1
ATOM 651 C CA . ALA A 1 90 ? -8.648 -3.676 -8.932 1.00 89.81 90 ALA A CA 1
ATOM 652 C C . ALA A 1 90 ? -7.952 -3.843 -7.572 1.00 89.81 90 ALA A C 1
ATOM 654 O O . ALA A 1 90 ? -8.333 -4.702 -6.778 1.00 89.81 90 ALA A O 1
ATOM 655 N N . SER A 1 91 ? -6.929 -3.037 -7.286 1.00 91.94 91 SER A N 1
ATOM 656 C CA . SER A 1 91 ? -6.265 -3.030 -5.981 1.00 91.94 91 SER A CA 1
ATOM 657 C C . SER A 1 91 ? -7.109 -2.328 -4.915 1.00 91.94 91 SER A C 1
ATOM 659 O O . SER A 1 91 ? -7.142 -2.791 -3.775 1.00 91.94 91 SER A O 1
ATOM 661 N N . LEU A 1 92 ? -7.809 -1.244 -5.273 1.00 93.88 92 LEU A N 1
ATOM 662 C CA . LEU A 1 92 ? -8.697 -0.496 -4.380 1.00 93.88 92 LEU A CA 1
ATOM 663 C C . LEU A 1 92 ? -9.857 -1.366 -3.884 1.00 93.88 92 LEU A C 1
ATOM 665 O O . LEU A 1 92 ? -10.049 -1.453 -2.673 1.00 93.88 92 LEU A O 1
ATOM 669 N N . SER A 1 93 ? -10.548 -2.083 -4.776 1.00 92.12 93 SER A N 1
ATOM 670 C CA . SER A 1 93 ? -11.660 -2.976 -4.401 1.00 92.12 93 SER A CA 1
ATOM 671 C C . SER A 1 93 ? -11.225 -4.161 -3.528 1.00 92.12 93 SER A C 1
ATOM 673 O O . SER A 1 93 ? -12.009 -4.708 -2.752 1.00 92.12 93 SER A O 1
ATOM 675 N N . GLN A 1 94 ? -9.949 -4.554 -3.601 1.00 91.44 94 GLN A N 1
ATOM 676 C CA . GLN A 1 94 ? -9.383 -5.603 -2.752 1.00 91.44 94 GLN A CA 1
ATOM 677 C C . GLN A 1 94 ? -9.048 -5.145 -1.329 1.00 91.44 94 GLN A C 1
ATOM 679 O O . GLN A 1 94 ? -8.953 -5.996 -0.442 1.00 91.44 94 GLN A O 1
ATOM 684 N N . VAL A 1 95 ? -8.804 -3.849 -1.113 1.00 95.25 95 VAL A N 1
ATOM 685 C CA . VAL A 1 95 ? -8.497 -3.301 0.220 1.00 95.25 95 VAL A CA 1
ATOM 686 C C . VAL A 1 95 ? -9.690 -2.608 0.862 1.00 95.25 95 VAL A C 1
ATOM 688 O O . VAL A 1 95 ? -9.762 -2.552 2.082 1.00 95.25 95 VAL A O 1
ATOM 691 N N . VAL A 1 96 ? -10.621 -2.091 0.066 1.00 95.50 96 VAL A N 1
ATOM 692 C CA . VAL A 1 96 ? -11.892 -1.534 0.518 1.00 95.50 96 VAL A CA 1
ATOM 693 C C . VAL A 1 96 ? -12.986 -2.244 -0.280 1.00 95.50 96 VAL A C 1
ATOM 695 O O . VAL A 1 96 ? -13.180 -1.917 -1.445 1.00 95.50 96 VAL A O 1
ATOM 698 N N . PRO A 1 97 ? -13.675 -3.235 0.311 1.00 92.50 97 PRO A N 1
ATOM 699 C CA . PRO A 1 97 ? -14.705 -3.989 -0.395 1.00 92.50 97 PRO A CA 1
ATOM 700 C C . PRO A 1 97 ? -15.845 -3.108 -0.921 1.00 92.50 97 PRO A C 1
ATOM 702 O O . PRO A 1 97 ? -16.404 -2.312 -0.162 1.00 92.50 97 PRO A O 1
ATOM 705 N N . ASP A 1 98 ? -16.276 -3.359 -2.162 1.00 89.81 98 ASP A N 1
ATOM 706 C CA . ASP A 1 98 ? -17.334 -2.600 -2.855 1.00 89.81 98 ASP A CA 1
ATOM 707 C C . ASP A 1 98 ? -18.659 -2.530 -2.071 1.00 89.81 98 ASP A C 1
ATOM 709 O O . ASP A 1 98 ? -19.409 -1.567 -2.170 1.00 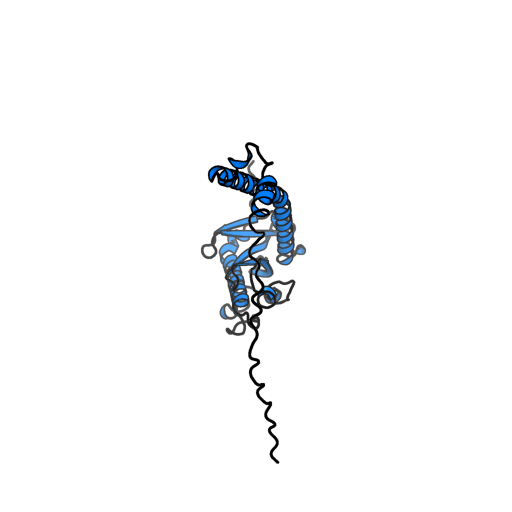89.81 98 ASP A O 1
ATOM 713 N N . ALA A 1 99 ? -18.955 -3.519 -1.221 1.00 90.75 99 ALA A N 1
ATOM 714 C CA . ALA A 1 99 ? -20.158 -3.519 -0.380 1.00 90.75 99 ALA A CA 1
ATOM 715 C C . ALA A 1 99 ? -20.171 -2.408 0.697 1.00 90.75 99 ALA A C 1
ATOM 717 O O . ALA A 1 99 ? -21.226 -2.088 1.270 1.00 90.75 99 ALA A O 1
ATOM 718 N N . LEU A 1 100 ? -19.005 -1.842 1.021 1.00 91.69 100 LEU A N 1
ATOM 719 C CA . LEU A 1 100 ? -18.845 -0.835 2.067 1.00 91.69 100 LEU A CA 1
ATOM 720 C C . LEU A 1 100 ? -19.046 0.595 1.567 1.00 91.69 100 LEU A C 1
ATOM 722 O O . LEU A 1 100 ? -19.243 1.465 2.408 1.00 91.69 100 LEU A O 1
ATOM 726 N N . HIS A 1 101 ? -19.054 0.844 0.257 1.00 93.50 101 HIS A N 1
ATOM 727 C CA . HIS A 1 101 ? -19.187 2.186 -0.311 1.00 93.50 101 HIS A CA 1
ATOM 728 C C . HIS A 1 101 ? -20.133 2.229 -1.515 1.00 93.50 101 HIS A C 1
ATOM 730 O O . HIS A 1 101 ? -20.497 1.203 -2.074 1.00 93.50 101 HIS A O 1
ATOM 736 N N . ASP A 1 102 ? -20.575 3.428 -1.881 1.00 93.31 102 ASP A N 1
ATOM 737 C CA . ASP A 1 102 ? -21.443 3.695 -3.035 1.00 93.31 102 ASP A CA 1
ATOM 738 C C . ASP A 1 102 ? -20.815 4.667 -4.050 1.00 93.31 102 ASP A C 1
ATOM 740 O O . ASP A 1 102 ? -21.414 4.956 -5.087 1.00 93.31 102 ASP A O 1
ATOM 744 N N . ASN A 1 103 ? -19.593 5.143 -3.786 1.00 92.94 103 ASN A N 1
ATOM 745 C CA . ASN A 1 103 ? -18.836 6.013 -4.680 1.00 92.94 103 ASN A CA 1
ATOM 746 C C . ASN A 1 103 ? -17.730 5.273 -5.445 1.00 92.94 103 ASN A C 1
ATOM 748 O O . ASN A 1 103 ? -17.250 4.218 -5.030 1.00 92.94 103 ASN A O 1
ATOM 752 N N . ASP A 1 104 ? -17.255 5.907 -6.516 1.00 90.75 104 ASP A N 1
ATOM 753 C CA . ASP A 1 104 ? -16.016 5.525 -7.188 1.00 90.75 104 ASP A CA 1
ATOM 754 C C . ASP A 1 104 ? -14.801 6.006 -6.374 1.00 90.75 104 ASP A C 1
ATOM 756 O O . ASP A 1 104 ? -14.589 7.210 -6.182 1.00 90.75 104 ASP A O 1
ATOM 760 N N . LEU A 1 105 ? -14.003 5.056 -5.879 1.00 91.19 105 LEU A N 1
ATOM 761 C CA . LEU A 1 105 ? -12.815 5.337 -5.073 1.00 91.19 105 LEU A CA 1
ATOM 762 C C . LEU A 1 105 ? -11.724 6.051 -5.875 1.00 91.19 105 LEU A C 1
ATOM 764 O O . LEU A 1 105 ? -11.057 6.928 -5.327 1.00 91.19 105 LEU A O 1
ATOM 768 N N . SER A 1 106 ? -11.550 5.719 -7.159 1.00 87.12 106 SER A N 1
ATOM 769 C CA . SER A 1 106 ? -10.465 6.263 -7.990 1.00 87.12 106 SER A CA 1
ATOM 770 C C . SER A 1 106 ? -10.579 7.776 -8.191 1.00 87.12 106 SER A C 1
ATOM 772 O O . SER A 1 106 ? -9.569 8.484 -8.272 1.00 87.12 106 SER A O 1
ATOM 774 N N . THR A 1 107 ? -11.812 8.286 -8.213 1.00 87.12 107 THR A N 1
ATOM 775 C CA . THR A 1 107 ? -12.115 9.710 -8.395 1.00 87.1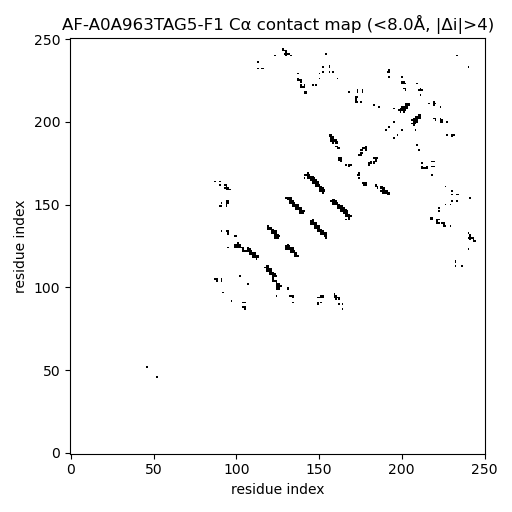2 107 THR A CA 1
ATOM 776 C C . THR A 1 107 ? -12.154 10.474 -7.073 1.00 87.12 107 THR A C 1
ATOM 778 O O . THR A 1 107 ? -11.819 11.659 -7.042 1.00 87.12 107 THR A O 1
ATOM 781 N N . ALA A 1 108 ? -12.457 9.803 -5.956 1.00 89.50 108 ALA A N 1
ATOM 782 C CA . ALA A 1 108 ? -12.475 10.371 -4.605 1.00 89.50 108 ALA A CA 1
ATOM 783 C C . ALA A 1 108 ? -11.070 10.520 -3.982 1.00 89.50 108 ALA A C 1
ATOM 785 O O . ALA A 1 108 ? -10.864 10.275 -2.786 1.00 89.50 108 ALA A O 1
ATOM 786 N N . ARG A 1 109 ? -10.099 10.940 -4.798 1.00 91.06 109 ARG A N 1
ATOM 787 C CA . ARG A 1 109 ? -8.691 11.095 -4.428 1.00 91.06 109 ARG A CA 1
ATOM 788 C C . ARG A 1 109 ? -8.402 12.441 -3.758 1.00 91.06 109 ARG A C 1
ATOM 790 O O . ARG A 1 109 ? -8.940 13.476 -4.149 1.00 91.06 109 ARG A O 1
ATOM 797 N N . ALA A 1 110 ? -7.490 12.444 -2.796 1.00 91.19 110 ALA A N 1
ATOM 798 C CA . ALA A 1 110 ? -6.919 13.645 -2.196 1.00 91.19 110 ALA A CA 1
ATOM 799 C C . ALA A 1 110 ? -5.455 13.402 -1.807 1.00 91.19 110 ALA A C 1
ATOM 801 O O . ALA A 1 110 ? -5.050 12.271 -1.557 1.00 91.19 110 ALA A O 1
ATOM 802 N N . THR A 1 111 ? -4.656 14.464 -1.721 1.00 94.19 111 THR A N 1
ATOM 803 C CA . THR A 1 111 ? -3.289 14.382 -1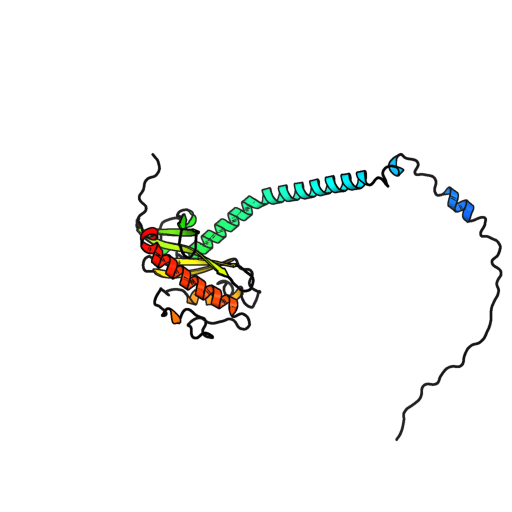.189 1.00 94.19 111 THR A CA 1
ATOM 804 C C . THR A 1 111 ? -3.248 15.035 0.182 1.00 94.19 111 THR A C 1
ATOM 806 O O . THR A 1 111 ? -3.515 16.230 0.310 1.00 94.19 111 THR A O 1
ATOM 809 N N . LEU A 1 112 ? -2.889 14.264 1.204 1.00 94.19 112 LEU A N 1
ATOM 810 C CA . LEU A 1 112 ? -2.686 14.759 2.561 1.00 94.19 112 LEU A CA 1
ATOM 811 C C . LEU A 1 112 ? -1.193 14.926 2.826 1.00 94.19 112 LEU A C 1
ATOM 813 O O . LEU A 1 112 ? -0.390 14.084 2.438 1.00 94.19 112 LEU A O 1
ATOM 817 N N . ARG A 1 113 ? -0.805 16.019 3.484 1.00 94.31 113 ARG A N 1
ATOM 818 C CA . ARG A 1 113 ? 0.576 16.212 3.941 1.00 94.31 113 ARG A CA 1
ATOM 819 C C . ARG A 1 113 ? 0.677 15.756 5.387 1.00 94.31 113 ARG A C 1
ATOM 821 O O . ARG A 1 113 ? 0.101 16.384 6.271 1.00 94.31 113 ARG A O 1
ATOM 828 N N . ASP A 1 114 ? 1.422 14.687 5.616 1.00 93.12 114 ASP A N 1
ATOM 829 C CA . ASP A 1 114 ? 1.728 14.189 6.949 1.00 93.12 114 ASP A CA 1
ATOM 830 C C . ASP A 1 114 ? 3.163 14.560 7.353 1.00 93.12 114 ASP A C 1
ATOM 832 O O . ASP A 1 114 ? 4.075 14.461 6.530 1.00 93.12 114 ASP A O 1
ATOM 836 N N . PRO A 1 115 ? 3.404 14.964 8.611 1.00 90.88 115 PRO A N 1
ATOM 837 C CA . PRO A 1 115 ? 4.748 15.299 9.074 1.00 90.88 115 PRO A CA 1
ATOM 838 C C . PRO A 1 115 ? 5.755 14.142 9.023 1.00 90.88 115 PRO A C 1
ATOM 840 O O . PRO A 1 115 ? 6.948 14.401 8.886 1.00 90.88 115 PRO A O 1
ATOM 843 N N . ALA A 1 116 ? 5.307 12.887 9.154 1.00 92.88 116 ALA A N 1
ATOM 844 C CA . ALA A 1 116 ? 6.190 11.719 9.170 1.00 92.88 116 ALA A CA 1
ATOM 845 C C . ALA A 1 116 ? 6.311 11.051 7.792 1.00 92.88 116 ALA A C 1
ATOM 847 O O . ALA A 1 116 ? 7.381 10.554 7.450 1.00 92.88 116 ALA A O 1
ATOM 848 N N . GLU A 1 117 ? 5.232 11.048 7.006 1.00 93.06 117 GLU A N 1
ATOM 849 C CA . GLU A 1 117 ? 5.181 10.370 5.700 1.00 93.06 117 GLU A CA 1
ATOM 850 C C . GLU A 1 117 ? 5.376 11.311 4.499 1.00 93.06 117 GLU A C 1
ATOM 852 O O . GLU A 1 117 ? 5.664 10.860 3.392 1.00 93.06 117 GLU A O 1
ATOM 857 N N . GLY A 1 118 ? 5.244 12.626 4.693 1.00 93.69 118 GLY A N 1
ATOM 858 C CA . GLY A 1 118 ? 5.214 13.595 3.601 1.00 93.69 118 GLY A CA 1
ATOM 859 C C . GLY A 1 118 ? 3.865 13.587 2.864 1.00 93.69 118 GLY A C 1
ATOM 860 O O . GLY A 1 118 ? 2.821 13.427 3.499 1.00 93.69 118 GLY A O 1
ATOM 861 N N . PRO A 1 119 ? 3.830 13.841 1.543 1.00 95.00 119 PRO A N 1
ATOM 862 C CA . PRO A 1 119 ? 2.593 13.783 0.772 1.00 95.00 119 PRO A CA 1
ATOM 863 C C . PRO A 1 119 ? 2.126 12.330 0.591 1.00 95.00 119 PRO A C 1
ATOM 865 O O . PRO A 1 119 ? 2.832 11.516 0.003 1.00 95.00 119 PRO A O 1
ATOM 868 N N . VAL A 1 120 ? 0.912 12.035 1.050 1.00 95.69 120 VAL A N 1
ATOM 869 C CA . VAL A 1 120 ? 0.257 10.728 0.939 1.00 95.69 120 VAL A CA 1
ATOM 870 C C . VAL A 1 120 ? -1.020 10.880 0.122 1.00 95.69 120 VAL A C 1
ATOM 872 O O . VAL A 1 120 ? -1.884 11.698 0.445 1.00 95.69 120 VAL A O 1
ATOM 875 N N . GLU A 1 121 ? -1.145 10.095 -0.945 1.00 93.75 121 GLU A N 1
ATOM 876 C CA . GLU A 1 121 ? -2.387 9.995 -1.711 1.00 93.75 121 GLU A CA 1
ATOM 877 C C . GLU A 1 121 ? -3.379 9.078 -0.992 1.00 93.75 121 GLU A C 1
ATOM 879 O O . GLU A 1 121 ? -3.050 7.947 -0.622 1.00 93.75 121 GLU A O 1
ATOM 884 N N . VAL A 1 122 ? -4.594 9.588 -0.802 1.00 95.94 122 VAL A N 1
ATOM 885 C CA . VAL A 1 122 ? -5.702 8.909 -0.134 1.00 95.94 122 VAL A CA 1
ATOM 886 C C . VAL A 1 122 ? -6.923 8.865 -1.052 1.00 95.94 122 VAL A C 1
ATOM 888 O O . VAL A 1 122 ? -7.183 9.811 -1.793 1.00 95.94 122 VA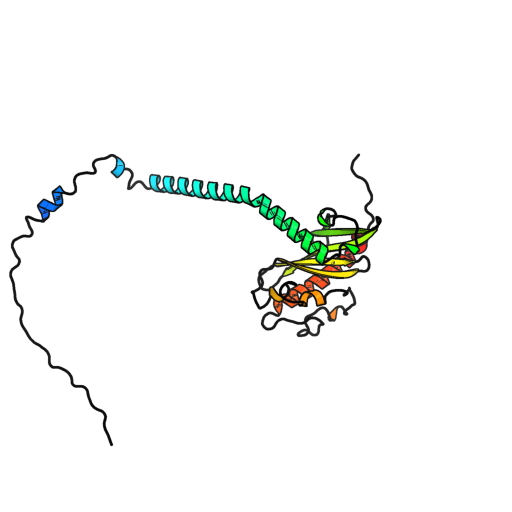L A O 1
ATOM 891 N N . TYR A 1 123 ? -7.695 7.791 -0.964 1.00 96.06 123 TYR A N 1
ATOM 892 C CA . TYR A 1 123 ? -8.924 7.534 -1.710 1.00 96.06 123 TYR A CA 1
ATOM 893 C C . TYR A 1 123 ? -10.031 7.274 -0.697 1.00 96.06 123 TYR A C 1
ATOM 895 O O . TYR A 1 123 ? -9.963 6.309 0.066 1.00 96.06 123 TYR A O 1
ATOM 903 N N . ARG A 1 124 ? -11.021 8.163 -0.620 1.00 95.50 124 ARG A N 1
ATOM 904 C CA . ARG A 1 124 ? -12.068 8.069 0.406 1.00 95.50 124 ARG A CA 1
ATOM 905 C C . ARG A 1 124 ? -13.237 7.217 -0.073 1.00 95.50 124 ARG A C 1
ATOM 907 O O . ARG A 1 124 ? -13.746 7.403 -1.177 1.00 95.50 124 ARG A O 1
ATOM 914 N N . ALA A 1 125 ? -13.670 6.316 0.798 1.00 95.50 125 ALA A N 1
ATOM 915 C CA . ALA A 1 125 ? -14.828 5.462 0.608 1.00 95.50 125 ALA A CA 1
ATOM 916 C C . ALA A 1 125 ? -16.029 6.094 1.308 1.00 95.50 125 ALA A C 1
ATOM 918 O O . ALA A 1 125 ? -15.981 6.365 2.511 1.00 95.50 125 ALA A O 1
ATOM 919 N N . HIS A 1 126 ? -17.089 6.368 0.560 1.00 93.50 126 HIS A N 1
ATOM 920 C CA . HIS A 1 126 ? -18.304 7.014 1.032 1.00 93.50 126 HIS A CA 1
ATOM 921 C C . HIS A 1 126 ? -19.480 6.048 0.955 1.00 93.50 126 HIS A C 1
ATOM 923 O O . HIS A 1 126 ? -19.571 5.255 0.026 1.00 93.50 126 HIS A O 1
ATOM 929 N N . LYS A 1 127 ? -20.392 6.131 1.921 1.00 93.38 127 LYS A N 1
ATOM 930 C CA . LYS A 1 127 ? -21.685 5.448 1.872 1.00 93.38 127 LYS A CA 1
ATOM 931 C C . LYS A 1 127 ? -22.748 6.339 2.482 1.00 93.38 127 LYS A C 1
ATOM 933 O O . LYS A 1 127 ? -22.587 6.798 3.613 1.00 93.38 127 LYS A O 1
ATOM 938 N N . GLY A 1 128 ? -23.814 6.618 1.738 1.00 88.56 128 GLY A N 1
ATOM 939 C CA . GLY A 1 128 ? -24.907 7.470 2.212 1.00 88.56 128 GLY A CA 1
ATOM 940 C C . GLY A 1 128 ? -24.445 8.867 2.650 1.00 88.56 128 GLY A C 1
ATOM 941 O O . GLY A 1 128 ? -24.980 9.419 3.607 1.00 88.56 128 GLY A O 1
ATOM 942 N N . GLY A 1 129 ? -23.415 9.421 1.998 1.00 85.50 129 GLY A N 1
ATOM 943 C CA . GLY A 1 129 ? -22.861 10.746 2.306 1.00 85.50 129 GLY A CA 1
ATOM 944 C C . GLY A 1 129 ? -21.860 10.804 3.471 1.00 85.50 129 GLY A C 1
ATOM 945 O O . GLY A 1 129 ? -21.316 11.875 3.735 1.00 85.50 129 GLY A O 1
ATOM 946 N N . ALA A 1 130 ? -21.573 9.683 4.140 1.00 90.31 130 ALA A N 1
ATOM 947 C CA . ALA A 1 130 ? -20.558 9.590 5.190 1.00 90.31 130 ALA A CA 1
ATOM 948 C C . ALA A 1 130 ? -19.295 8.875 4.691 1.00 90.31 130 ALA A C 1
ATOM 950 O O . ALA A 1 130 ? -19.385 7.940 3.899 1.00 90.31 130 ALA A O 1
ATOM 951 N N . VAL A 1 131 ? -18.117 9.279 5.180 1.00 93.94 131 VAL A N 1
ATOM 952 C CA . VAL A 1 131 ? -16.859 8.563 4.917 1.00 93.94 131 VAL A CA 1
ATOM 953 C C . VAL A 1 131 ? -16.807 7.319 5.806 1.00 93.94 131 VAL A C 1
ATOM 955 O O . VAL A 1 131 ? -16.712 7.433 7.025 1.00 93.94 131 VAL A O 1
ATOM 958 N N . VAL A 1 132 ? -16.874 6.134 5.202 1.00 95.00 132 VAL A N 1
ATOM 959 C CA . VAL A 1 132 ? -16.867 4.836 5.906 1.00 95.00 132 VAL A CA 1
ATOM 960 C C . VAL A 1 132 ? -15.485 4.186 5.966 1.00 95.00 132 VAL A C 1
ATOM 962 O O . VAL A 1 132 ? -15.263 3.259 6.744 1.00 95.00 132 VAL A O 1
ATOM 965 N N . GLY A 1 133 ? -14.545 4.676 5.161 1.00 95.31 133 GLY A N 1
ATOM 966 C CA . GLY A 1 133 ? -13.186 4.164 5.104 1.00 95.31 133 GLY A CA 1
ATOM 967 C C . GLY A 1 133 ? -12.313 4.954 4.142 1.00 95.31 133 GLY A C 1
ATOM 968 O O . GLY A 1 133 ? -12.745 5.913 3.496 1.00 95.31 133 GLY A O 1
ATOM 969 N N . VAL A 1 134 ? -11.057 4.551 4.059 1.00 97.38 134 VAL A N 1
ATOM 970 C CA . VAL A 1 134 ? -10.050 5.183 3.215 1.00 97.38 134 VAL A CA 1
ATOM 971 C C . VAL A 1 134 ? -9.057 4.139 2.727 1.00 97.38 134 VAL A C 1
ATOM 973 O O . VAL A 1 134 ? -8.664 3.252 3.482 1.00 97.38 134 VAL A O 1
ATOM 976 N N . ALA A 1 135 ? -8.619 4.267 1.480 1.00 97.94 135 ALA A N 1
ATOM 977 C CA . ALA A 1 135 ? -7.440 3.583 0.977 1.00 97.94 135 ALA A CA 1
ATOM 978 C C . ALA A 1 135 ? -6.294 4.581 0.798 1.00 97.94 135 ALA A C 1
ATOM 980 O O . ALA A 1 135 ? -6.524 5.709 0.373 1.00 97.94 135 ALA A O 1
ATOM 981 N N . PHE A 1 136 ? -5.059 4.209 1.111 1.00 97.56 136 PHE A N 1
ATOM 982 C CA . PHE A 1 136 ? -3.904 5.087 0.913 1.00 97.56 136 PHE A CA 1
ATOM 983 C C . PHE A 1 136 ? -2.621 4.301 0.681 1.00 97.56 136 PHE A C 1
ATOM 985 O O . PHE A 1 136 ? -2.499 3.137 1.075 1.00 97.56 136 PHE A O 1
ATOM 992 N N . GLN A 1 137 ? -1.666 4.944 0.010 1.00 95.81 137 GLN A N 1
ATOM 993 C CA . GLN A 1 137 ? -0.400 4.311 -0.337 1.00 95.81 137 GLN A CA 1
ATOM 994 C C . GLN A 1 137 ? 0.668 4.549 0.730 1.00 95.81 137 GLN A C 1
ATOM 996 O O . GLN A 1 137 ? 0.867 5.671 1.187 1.00 95.81 137 GLN A O 1
ATOM 1001 N N . MET A 1 138 ? 1.406 3.495 1.070 1.00 96.75 138 MET A N 1
ATOM 1002 C CA . MET A 1 138 ? 2.573 3.552 1.946 1.00 96.75 138 MET A CA 1
ATOM 1003 C C . MET A 1 138 ? 3.794 3.005 1.217 1.00 96.75 138 MET A C 1
ATOM 1005 O O . MET A 1 138 ? 3.714 1.995 0.517 1.00 96.75 138 MET A O 1
ATOM 1009 N N . ILE A 1 139 ? 4.948 3.639 1.417 1.00 96.38 139 ILE A N 1
ATOM 1010 C CA . ILE A 1 139 ? 6.217 3.175 0.849 1.00 96.38 139 ILE A CA 1
ATOM 1011 C C . ILE A 1 139 ? 7.050 2.536 1.955 1.00 96.38 139 ILE A C 1
ATOM 1013 O O . ILE A 1 139 ? 7.322 3.157 2.985 1.00 96.38 139 ILE A O 1
ATOM 1017 N N . ALA A 1 140 ? 7.482 1.298 1.734 1.00 96.88 140 ALA A N 1
ATOM 1018 C CA . ALA A 1 140 ? 8.470 0.616 2.559 1.00 96.88 140 ALA A CA 1
ATOM 1019 C C . ALA A 1 140 ? 9.797 0.486 1.802 1.00 96.88 140 ALA A C 1
ATOM 1021 O O . ALA A 1 140 ? 9.811 0.395 0.576 1.00 96.88 140 ALA A O 1
ATOM 1022 N N . LYS A 1 141 ? 10.916 0.435 2.528 1.00 96.88 141 LYS A N 1
ATOM 1023 C CA . LYS A 1 141 ? 12.228 0.112 1.953 1.00 96.88 141 LYS A CA 1
ATOM 1024 C C . LYS A 1 141 ? 12.509 -1.376 2.168 1.00 96.88 141 LYS A C 1
ATOM 1026 O O . LYS A 1 141 ? 12.802 -1.790 3.287 1.00 96.88 141 LYS A O 1
ATOM 1031 N N . GLY A 1 142 ? 12.326 -2.162 1.111 1.00 95.00 142 GLY A N 1
ATOM 1032 C CA . GLY A 1 142 ? 12.600 -3.596 1.059 1.00 95.00 142 GLY A CA 1
ATOM 1033 C C . GLY A 1 142 ? 14.075 -3.917 0.822 1.00 95.00 142 GLY A C 1
ATOM 1034 O O . GLY A 1 142 ? 14.944 -3.055 0.948 1.00 95.00 142 GLY A O 1
ATOM 1035 N N . TYR A 1 143 ? 14.359 -5.173 0.477 1.00 94.44 143 TYR A N 1
ATOM 1036 C CA . TYR A 1 143 ? 15.710 -5.606 0.121 1.00 94.44 143 TYR A CA 1
ATOM 1037 C C . TYR A 1 143 ? 16.092 -5.169 -1.300 1.00 94.44 143 TYR A C 1
ATOM 1039 O O . TYR A 1 143 ? 17.204 -4.696 -1.520 1.00 94.44 143 TYR A O 1
ATOM 1047 N N . GLY A 1 144 ? 15.168 -5.310 -2.253 1.00 92.38 144 GLY A N 1
ATOM 1048 C CA . GLY A 1 144 ? 15.362 -4.972 -3.665 1.00 92.38 144 GLY A CA 1
ATOM 1049 C C . GLY A 1 144 ? 15.053 -3.513 -4.011 1.00 92.38 144 GLY A C 1
ATOM 1050 O O . GLY A 1 144 ? 15.267 -3.100 -5.147 1.00 92.38 144 GLY A O 1
ATOM 1051 N N . GLY A 1 145 ? 14.548 -2.728 -3.055 1.00 95.69 145 GLY A N 1
ATOM 1052 C CA . GLY A 1 145 ? 14.184 -1.326 -3.244 1.00 95.69 145 GLY A CA 1
ATOM 1053 C C . GLY A 1 145 ? 12.829 -0.992 -2.630 1.00 95.69 145 GLY A C 1
ATOM 1054 O O . GLY A 1 145 ? 12.430 -1.561 -1.614 1.00 95.69 145 GLY A O 1
ATOM 1055 N N . ASP A 1 146 ? 12.125 -0.043 -3.235 1.00 97.44 146 ASP A N 1
ATOM 1056 C CA . ASP A 1 146 ? 10.855 0.449 -2.708 1.00 97.44 146 ASP A CA 1
ATOM 1057 C C . ASP A 1 146 ? 9.735 -0.576 -2.915 1.00 97.44 146 ASP A C 1
ATOM 1059 O O . ASP A 1 146 ? 9.541 -1.106 -4.009 1.00 97.44 146 ASP A O 1
ATOM 1063 N N . ILE A 1 147 ? 8.973 -0.817 -1.851 1.00 97.12 147 ILE A N 1
ATOM 1064 C CA . ILE A 1 147 ? 7.748 -1.611 -1.863 1.00 97.12 147 ILE A CA 1
ATOM 1065 C C . ILE A 1 147 ? 6.592 -0.633 -1.692 1.00 97.12 147 ILE A C 1
ATOM 1067 O O . ILE A 1 147 ? 6.485 0.026 -0.654 1.00 97.12 147 ILE A O 1
ATOM 1071 N N . ARG A 1 148 ? 5.730 -0.534 -2.704 1.00 96.19 148 ARG A N 1
ATOM 1072 C CA . ARG A 1 148 ? 4.512 0.280 -2.642 1.00 96.19 148 ARG A CA 1
ATOM 1073 C C . ARG A 1 148 ? 3.365 -0.583 -2.152 1.00 96.19 148 ARG A C 1
ATOM 1075 O O . ARG A 1 148 ? 3.032 -1.589 -2.775 1.00 96.19 148 ARG A O 1
ATOM 1082 N N . LEU A 1 149 ? 2.786 -0.187 -1.032 1.00 96.88 149 LEU A N 1
ATOM 1083 C CA . LEU A 1 149 ? 1.662 -0.848 -0.392 1.00 96.88 149 LEU A CA 1
ATOM 1084 C C . LEU A 1 149 ? 0.424 0.024 -0.547 1.00 96.88 149 LEU A C 1
ATOM 1086 O O . LEU A 1 149 ? 0.519 1.241 -0.430 1.00 96.88 149 LEU A O 1
ATOM 1090 N N . LEU A 1 150 ? -0.726 -0.601 -0.743 1.00 97.19 150 LEU A N 1
ATOM 1091 C CA . LEU A 1 150 ? -2.038 0.010 -0.628 1.00 97.19 150 LEU A CA 1
ATOM 1092 C C . LEU A 1 150 ? -2.712 -0.563 0.615 1.00 97.19 150 LEU A C 1
ATOM 1094 O O . LEU A 1 150 ? -2.811 -1.782 0.762 1.00 97.19 150 LEU A O 1
ATOM 1098 N N . LEU A 1 151 ? -3.129 0.307 1.525 1.00 98.12 151 LEU A N 1
ATOM 1099 C CA . LEU A 1 151 ? -3.804 -0.072 2.761 1.00 98.12 151 LEU A CA 1
ATOM 1100 C C . LEU A 1 151 ? -5.226 0.464 2.711 1.00 98.12 151 LEU A C 1
ATOM 1102 O O . LEU A 1 151 ? -5.405 1.639 2.411 1.00 98.12 151 LEU A O 1
ATOM 1106 N N . GLY A 1 152 ? -6.203 -0.372 3.044 1.00 98.00 152 GLY A N 1
ATOM 1107 C CA . GLY A 1 152 ? -7.584 0.024 3.301 1.00 98.00 152 GLY A CA 1
ATOM 1108 C C . GLY A 1 152 ? -7.849 0.027 4.799 1.00 98.00 152 GLY A C 1
ATOM 1109 O O . GLY A 1 152 ? -7.523 -0.942 5.485 1.00 98.00 152 GLY A O 1
ATOM 1110 N N . VAL A 1 153 ? -8.423 1.109 5.315 1.00 98.31 153 VAL A N 1
ATOM 1111 C CA . VAL A 1 153 ? -8.737 1.290 6.737 1.00 98.31 153 VAL A CA 1
ATOM 1112 C C . VAL A 1 153 ? -10.172 1.792 6.873 1.00 98.31 153 VAL A C 1
ATOM 1114 O O . VAL A 1 153 ? -10.577 2.701 6.149 1.00 98.31 153 VAL A O 1
ATOM 1117 N N . ASP A 1 154 ? -10.948 1.204 7.780 1.00 97.25 154 ASP A N 1
ATOM 1118 C CA . ASP A 1 154 ? -12.309 1.661 8.078 1.00 97.25 154 ASP A CA 1
ATOM 1119 C C . ASP A 1 154 ? -12.326 2.935 8.946 1.00 97.25 154 ASP A C 1
ATOM 1121 O O . ASP A 1 154 ? -11.302 3.395 9.458 1.00 97.25 154 ASP A O 1
ATOM 1125 N N . ALA A 1 155 ? -13.506 3.529 9.132 1.00 95.62 155 ALA A N 1
ATOM 1126 C CA . ALA A 1 155 ? -13.671 4.717 9.973 1.00 95.62 155 ALA A CA 1
ATOM 1127 C C . ALA A 1 155 ? -13.262 4.500 11.450 1.00 95.62 155 ALA A C 1
ATOM 1129 O O . ALA A 1 155 ? -12.906 5.459 12.149 1.00 95.62 155 ALA A O 1
ATOM 1130 N N . ASP A 1 156 ? -13.249 3.255 11.930 1.00 95.44 156 ASP A N 1
ATOM 1131 C CA . ASP A 1 156 ? -12.840 2.901 13.289 1.00 95.44 156 ASP A CA 1
ATOM 1132 C C . ASP A 1 156 ? -11.317 2.756 13.433 1.00 95.44 156 ASP A C 1
ATOM 1134 O O . ASP A 1 156 ? -10.793 2.857 14.544 1.00 95.44 156 ASP A O 1
ATOM 1138 N N . GLY A 1 157 ? -10.580 2.637 12.326 1.00 96.38 157 GLY A N 1
ATOM 1139 C CA . GLY A 1 157 ? -9.129 2.461 12.308 1.00 96.38 157 GLY A CA 1
ATOM 1140 C C . GLY A 1 157 ? -8.679 1.002 12.236 1.00 96.38 157 GLY A C 1
ATOM 1141 O O . GLY A 1 157 ? -7.544 0.695 12.617 1.00 96.38 157 GLY A O 1
ATOM 1142 N N . ARG A 1 158 ? -9.548 0.096 11.779 1.00 97.56 158 ARG A N 1
ATOM 1143 C CA . ARG A 1 158 ? -9.205 -1.299 11.489 1.00 97.56 158 ARG A CA 1
ATOM 1144 C C . ARG A 1 158 ? -8.796 -1.449 10.032 1.00 97.56 158 ARG A C 1
ATOM 1146 O O . ARG A 1 158 ? -9.390 -0.849 9.142 1.00 97.56 158 ARG A O 1
ATOM 1153 N N . LEU A 1 159 ? -7.797 -2.288 9.789 1.00 97.88 159 LEU A N 1
ATOM 1154 C CA . LEU A 1 159 ? -7.383 -2.671 8.448 1.00 97.88 159 LEU A CA 1
ATOM 1155 C C . LEU A 1 159 ? -8.475 -3.514 7.796 1.00 97.88 159 LEU A C 1
ATOM 1157 O O . LEU A 1 159 ? -8.813 -4.594 8.277 1.00 97.88 159 LEU A O 1
ATOM 1161 N N . LEU A 1 160 ? -8.986 -3.015 6.680 1.00 97.31 160 LEU A N 1
ATOM 1162 C CA . LEU A 1 160 ? -9.859 -3.742 5.767 1.00 97.31 160 LEU A CA 1
ATOM 1163 C C . LEU A 1 160 ? -9.043 -4.648 4.837 1.00 97.31 160 LEU A C 1
ATOM 1165 O O . LEU A 1 160 ? -9.493 -5.737 4.495 1.00 97.31 160 LEU A O 1
ATOM 1169 N N . GLY A 1 161 ? -7.830 -4.219 4.474 1.00 96.31 161 GLY A N 1
ATOM 1170 C CA . GLY A 1 161 ? -6.909 -5.024 3.682 1.00 96.31 161 GLY A CA 1
ATOM 1171 C C . GLY A 1 161 ? -5.573 -4.344 3.398 1.00 96.31 161 GLY A C 1
ATOM 1172 O O . GLY A 1 161 ? -5.440 -3.121 3.481 1.00 96.31 161 GLY A O 1
ATOM 1173 N N . VAL A 1 162 ? -4.577 -5.150 3.025 1.00 97.06 162 VAL A N 1
ATOM 1174 C CA . VAL A 1 162 ? -3.259 -4.690 2.554 1.00 97.06 162 VAL A CA 1
ATOM 1175 C C . VAL A 1 162 ? -2.931 -5.354 1.219 1.00 97.06 162 VAL A C 1
ATOM 1177 O O . VAL A 1 162 ? -2.992 -6.580 1.100 1.00 97.06 162 VAL A O 1
ATOM 1180 N N . ARG A 1 163 ? -2.550 -4.568 0.210 1.00 95.94 163 ARG A N 1
ATOM 1181 C CA . ARG A 1 163 ? -2.079 -5.066 -1.091 1.00 95.94 163 ARG A CA 1
ATOM 1182 C C . ARG A 1 163 ? -0.737 -4.464 -1.458 1.00 95.94 163 ARG A C 1
ATOM 1184 O O . ARG A 1 163 ? -0.423 -3.339 -1.087 1.00 95.94 163 ARG A O 1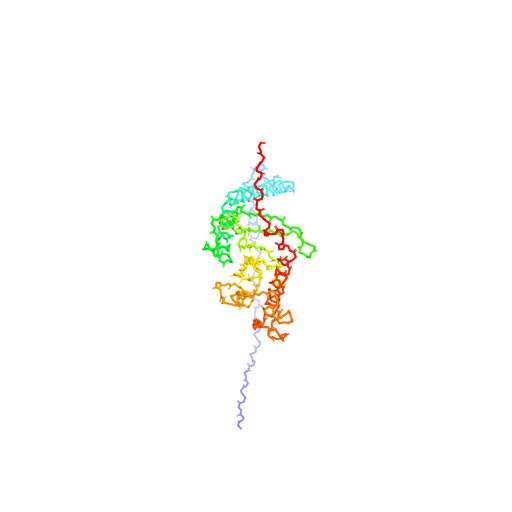
ATOM 1191 N N . VAL A 1 164 ? 0.066 -5.232 -2.182 1.00 95.06 164 VAL A N 1
ATOM 1192 C CA . VAL A 1 164 ? 1.346 -4.766 -2.715 1.00 95.06 164 VAL A CA 1
ATOM 1193 C C . VAL A 1 164 ? 1.118 -4.349 -4.160 1.00 95.06 164 VAL A C 1
ATOM 1195 O O . VAL A 1 164 ? 0.729 -5.178 -4.973 1.00 95.06 164 VAL A O 1
ATOM 1198 N N . LEU A 1 165 ? 1.340 -3.071 -4.463 1.00 92.44 165 LEU A N 1
ATOM 1199 C CA . LEU A 1 165 ? 1.166 -2.517 -5.808 1.00 92.44 165 LEU A CA 1
ATOM 1200 C C . LEU A 1 165 ? 2.399 -2.759 -6.683 1.00 92.44 165 LEU A C 1
ATOM 1202 O O . LEU A 1 165 ? 2.285 -3.016 -7.874 1.00 92.44 165 LEU A O 1
ATOM 1206 N N . SER A 1 166 ? 3.597 -2.648 -6.103 1.00 93.69 166 SER A N 1
ATOM 1207 C CA . SER A 1 166 ? 4.853 -2.855 -6.830 1.00 93.69 166 SER A CA 1
ATOM 1208 C C . SER A 1 166 ? 6.020 -3.106 -5.881 1.00 93.69 166 SER A C 1
ATOM 1210 O O . SER A 1 166 ? 6.086 -2.483 -4.818 1.00 93.69 166 SER A O 1
ATOM 1212 N N . HIS A 1 167 ? 6.979 -3.930 -6.298 1.00 96.06 167 HIS A N 1
ATOM 1213 C CA . HIS A 1 167 ? 8.265 -4.111 -5.623 1.00 96.06 167 HIS A CA 1
ATOM 1214 C C . HIS A 1 167 ? 9.328 -4.681 -6.572 1.00 96.06 167 HIS A C 1
ATOM 1216 O O . HIS A 1 167 ? 9.014 -5.128 -7.672 1.00 96.06 167 HIS A O 1
ATOM 1222 N N . ALA A 1 168 ? 10.580 -4.723 -6.108 1.00 96.50 168 ALA A N 1
ATOM 1223 C CA . ALA A 1 168 ? 11.715 -5.341 -6.807 1.00 96.50 168 ALA A CA 1
ATOM 1224 C C . ALA A 1 168 ? 12.363 -6.496 -6.009 1.00 96.50 168 ALA A C 1
ATOM 1226 O O . ALA A 1 168 ? 13.512 -6.862 -6.235 1.00 96.50 168 ALA A O 1
ATOM 1227 N N . GLU A 1 169 ? 11.641 -7.053 -5.033 1.00 96.06 169 GLU A N 1
ATOM 1228 C CA . GLU A 1 169 ? 12.103 -8.193 -4.232 1.00 96.06 169 GLU A CA 1
ATOM 1229 C C . GLU A 1 169 ? 12.391 -9.449 -5.066 1.00 96.06 169 GLU A C 1
ATOM 1231 O O . GLU A 1 169 ? 11.767 -9.695 -6.097 1.00 96.06 169 GLU A O 1
ATOM 1236 N N . THR A 1 170 ? 13.319 -10.276 -4.578 1.00 94.19 170 THR A N 1
ATOM 1237 C CA . THR A 1 170 ? 13.769 -11.487 -5.269 1.00 94.19 170 THR A CA 1
ATOM 1238 C C . THR A 1 170 ? 12.634 -12.511 -5.435 1.00 94.19 170 THR A C 1
ATOM 1240 O O . THR A 1 170 ? 12.059 -12.932 -4.418 1.00 94.19 170 THR A O 1
ATOM 1243 N N . PRO A 1 171 ? 12.354 -12.978 -6.671 1.00 94.25 171 PRO A N 1
ATOM 1244 C CA . PRO A 1 171 ? 11.354 -14.010 -6.931 1.00 94.25 171 PRO A CA 1
ATOM 1245 C C . PRO A 1 171 ? 11.590 -15.303 -6.138 1.00 94.25 171 PRO A C 1
ATOM 1247 O O . PRO A 1 171 ? 12.722 -15.775 -6.026 1.00 94.25 171 PRO A O 1
ATOM 1250 N N . GLY A 1 172 ? 10.526 -15.878 -5.576 1.00 91.06 172 GLY A N 1
ATOM 1251 C CA . GLY A 1 172 ? 10.555 -17.100 -4.760 1.00 91.06 172 GLY A CA 1
ATOM 1252 C C . GLY A 1 172 ? 11.042 -16.918 -3.314 1.00 91.06 172 GLY A C 1
ATOM 1253 O O . GLY A 1 172 ? 10.895 -17.836 -2.497 1.00 91.06 172 GLY A O 1
ATOM 1254 N N . LEU A 1 173 ? 11.595 -15.749 -2.973 1.00 92.00 173 LEU A N 1
ATOM 1255 C CA . LEU A 1 173 ? 12.099 -15.421 -1.638 1.00 92.00 173 LEU A CA 1
ATOM 1256 C C . LEU A 1 173 ? 11.253 -14.332 -0.969 1.00 92.00 173 LEU A C 1
ATOM 1258 O O . LEU A 1 173 ? 10.564 -14.612 0.013 1.00 92.00 173 LEU A O 1
ATOM 1262 N N . GLY A 1 174 ? 11.340 -13.100 -1.479 1.00 91.75 174 GLY A N 1
ATOM 1263 C CA . GLY A 1 174 ? 10.716 -11.910 -0.888 1.00 91.75 174 GLY A CA 1
ATOM 1264 C C . GLY A 1 174 ? 9.368 -11.540 -1.509 1.00 91.75 174 GLY A C 1
ATOM 1265 O O . GLY A 1 174 ? 8.564 -10.871 -0.871 1.00 91.75 174 GLY A O 1
ATOM 1266 N N . ASP A 1 175 ? 9.082 -12.030 -2.713 1.00 94.62 175 ASP A N 1
ATOM 1267 C CA . ASP A 1 175 ? 7.842 -11.775 -3.461 1.00 94.62 175 ASP A CA 1
ATOM 1268 C C . ASP A 1 175 ? 6.588 -12.438 -2.865 1.00 94.62 175 ASP A C 1
ATOM 1270 O O . ASP A 1 175 ? 5.468 -12.173 -3.290 1.00 94.62 175 ASP A O 1
ATOM 1274 N N . LYS A 1 176 ? 6.745 -13.252 -1.818 1.00 95.56 176 LYS A N 1
ATOM 1275 C CA . LYS A 1 176 ? 5.634 -13.846 -1.058 1.00 95.56 176 LYS A CA 1
ATOM 1276 C C . LYS A 1 176 ? 4.744 -12.805 -0.372 1.00 95.56 176 LYS A C 1
ATOM 1278 O O . LYS A 1 176 ? 3.682 -13.163 0.126 1.00 95.56 176 LYS A O 1
ATOM 1283 N N . ILE A 1 177 ? 5.155 -11.537 -0.338 1.00 95.25 177 ILE A N 1
ATOM 1284 C CA . ILE A 1 177 ? 4.299 -10.418 0.075 1.00 95.25 177 ILE A CA 1
ATOM 1285 C C . ILE A 1 177 ? 3.115 -10.189 -0.876 1.00 95.25 177 ILE A C 1
ATOM 1287 O O . ILE A 1 177 ? 2.119 -9.605 -0.458 1.00 95.25 177 ILE A O 1
ATOM 1291 N N . GLU A 1 178 ? 3.202 -10.640 -2.130 1.00 94.31 178 GLU A N 1
ATOM 1292 C CA . GLU A 1 178 ? 2.103 -10.565 -3.089 1.00 94.31 178 GLU A CA 1
ATOM 1293 C C . GLU A 1 178 ? 0.992 -11.556 -2.715 1.00 94.31 178 GLU A C 1
ATOM 1295 O O . GLU A 1 178 ? 1.228 -12.763 -2.605 1.00 94.31 178 GLU A O 1
ATOM 1300 N N . THR A 1 179 ? -0.246 -11.068 -2.607 1.00 92.56 179 THR A N 1
ATOM 1301 C CA . THR A 1 179 ? -1.419 -11.900 -2.287 1.00 92.56 179 THR A CA 1
ATOM 1302 C C . THR A 1 179 ? -1.647 -13.020 -3.310 1.00 92.56 179 THR A C 1
ATOM 1304 O O . THR A 1 179 ? -2.124 -14.092 -2.951 1.00 92.56 179 THR A O 1
ATOM 1307 N N . ALA A 1 180 ? -1.251 -12.811 -4.572 1.00 90.31 180 ALA A N 1
ATOM 1308 C CA . ALA A 1 180 ? -1.331 -13.822 -5.628 1.00 90.31 180 ALA A CA 1
ATOM 1309 C C . ALA A 1 180 ? -0.372 -15.010 -5.414 1.00 90.31 180 ALA A C 1
ATOM 1311 O O . ALA A 1 180 ? -0.612 -16.097 -5.937 1.00 90.31 180 ALA A O 1
ATOM 1312 N N . LYS A 1 181 ? 0.713 -14.817 -4.651 1.00 93.12 181 LYS A N 1
ATOM 1313 C CA . LYS A 1 181 ? 1.738 -15.840 -4.388 1.00 93.12 181 LYS A CA 1
ATOM 1314 C C . LYS A 1 181 ? 1.589 -16.477 -3.015 1.00 93.12 181 LYS A C 1
ATOM 1316 O O . LYS A 1 181 ? 1.939 -17.643 -2.839 1.00 93.12 181 LYS A O 1
ATOM 1321 N N . SER A 1 182 ? 1.108 -15.727 -2.023 1.00 95.31 182 SER A N 1
ATOM 1322 C CA . SER A 1 182 ? 0.838 -16.267 -0.694 1.00 95.31 182 SER A CA 1
ATOM 1323 C C . SER A 1 182 ? -0.225 -15.468 0.064 1.00 95.31 182 SER A C 1
ATOM 1325 O O . SER A 1 182 ? -0.381 -14.266 -0.127 1.00 95.31 182 SER A O 1
ATOM 1327 N N . GLY A 1 183 ? -0.903 -16.116 1.016 1.00 94.75 183 GLY A N 1
ATOM 1328 C CA . GLY A 1 183 ? -1.850 -15.455 1.921 1.00 94.75 183 GLY A CA 1
ATOM 1329 C C . GLY A 1 183 ? -1.202 -14.620 3.033 1.00 94.75 183 GLY A C 1
ATOM 1330 O O . GLY A 1 183 ? -1.908 -14.169 3.927 1.00 94.75 183 GLY A O 1
ATOM 1331 N N . TRP A 1 184 ? 0.122 -14.419 3.032 1.00 96.50 184 TRP A N 1
ATOM 1332 C CA . TRP A 1 184 ? 0.831 -13.758 4.137 1.00 96.50 184 TRP A CA 1
ATOM 1333 C C . TRP A 1 184 ? 0.312 -12.340 4.419 1.00 96.50 184 TRP A C 1
ATOM 1335 O O . TRP A 1 184 ? 0.104 -11.984 5.579 1.00 96.50 184 TRP A O 1
ATOM 1345 N N . ALA A 1 185 ? 0.032 -11.557 3.371 1.00 95.00 185 ALA A N 1
ATOM 1346 C CA . ALA A 1 185 ? -0.510 -10.202 3.504 1.00 95.00 185 ALA A CA 1
ATOM 1347 C C . ALA A 1 185 ? -1.944 -10.167 4.073 1.00 95.00 185 ALA A C 1
ATOM 1349 O O . ALA A 1 185 ? -2.339 -9.163 4.654 1.00 95.00 185 ALA A O 1
ATOM 1350 N N . LEU A 1 186 ? -2.706 -11.262 3.983 1.00 94.75 186 LEU A N 1
ATOM 1351 C CA . LEU A 1 186 ? -4.045 -11.351 4.588 1.00 94.75 186 LEU A CA 1
ATOM 1352 C C . LEU A 1 186 ? -3.977 -11.426 6.121 1.00 94.75 186 LEU A C 1
ATOM 1354 O O . LEU A 1 186 ? -4.956 -11.171 6.812 1.00 94.75 186 LEU A O 1
ATOM 1358 N N . GLY A 1 187 ? -2.802 -11.729 6.687 1.00 95.75 187 GLY A N 1
ATOM 1359 C CA . GLY A 1 187 ? -2.591 -11.727 8.136 1.00 95.75 187 GLY A CA 1
ATOM 1360 C C . GLY A 1 187 ? -2.700 -10.344 8.792 1.00 95.75 187 GLY A C 1
ATOM 1361 O O . GLY A 1 187 ? -2.660 -10.263 10.021 1.00 95.75 187 GLY A O 1
ATOM 1362 N N . PHE A 1 188 ? -2.808 -9.272 7.999 1.00 97.25 188 PHE A N 1
ATOM 1363 C CA . PHE A 1 188 ? -3.043 -7.909 8.475 1.00 97.25 188 PHE A CA 1
ATOM 1364 C C . PHE A 1 188 ? -4.530 -7.556 8.611 1.00 97.25 188 PHE A C 1
ATOM 1366 O O . PHE A 1 188 ? -4.852 -6.584 9.297 1.00 97.25 188 PHE A O 1
ATOM 1373 N N . ASP A 1 189 ? -5.421 -8.324 7.987 1.00 95.75 189 ASP A N 1
ATOM 1374 C CA . ASP A 1 189 ? -6.843 -7.999 7.909 1.00 95.75 189 ASP A CA 1
ATOM 1375 C C . ASP A 1 189 ? -7.478 -8.028 9.314 1.00 95.75 189 ASP A C 1
ATOM 1377 O O . ASP A 1 189 ? -7.227 -8.918 10.133 1.00 95.75 189 ASP A O 1
ATOM 1381 N N . GLY A 1 190 ? -8.274 -7.004 9.630 1.00 96.38 190 GLY A N 1
ATOM 1382 C CA . GLY A 1 190 ? -8.931 -6.824 10.927 1.00 96.38 190 GLY A CA 1
ATOM 1383 C C . GLY A 1 190 ? -8.034 -6.317 12.066 1.00 96.38 190 GLY A C 1
ATOM 1384 O O . GLY A 1 190 ? -8.525 -6.126 13.184 1.00 96.38 190 GLY A O 1
ATOM 1385 N N . LEU A 1 191 ? -6.738 -6.087 11.823 1.00 97.62 191 LEU A N 1
ATOM 1386 C CA . LEU A 1 191 ? -5.826 -5.508 12.817 1.00 97.62 191 LEU A CA 1
ATOM 1387 C C . LEU A 1 191 ? -5.991 -3.986 12.923 1.00 97.62 191 LEU A C 1
ATOM 1389 O O . LEU A 1 191 ? -6.441 -3.329 11.992 1.00 97.62 191 LEU A O 1
ATOM 1393 N N . SER A 1 192 ? -5.604 -3.407 14.056 1.00 97.12 192 SER A N 1
ATOM 1394 C CA . SER A 1 192 ? -5.702 -1.965 14.320 1.00 97.12 192 SER A CA 1
ATOM 1395 C C . SER A 1 192 ? -4.552 -1.490 15.208 1.00 97.12 192 SER 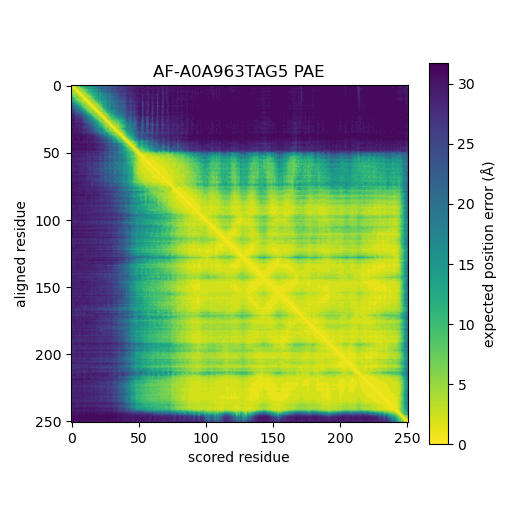A C 1
ATOM 1397 O O . SER A 1 192 ? -3.800 -2.299 15.763 1.00 97.12 192 SER A O 1
ATOM 1399 N N . 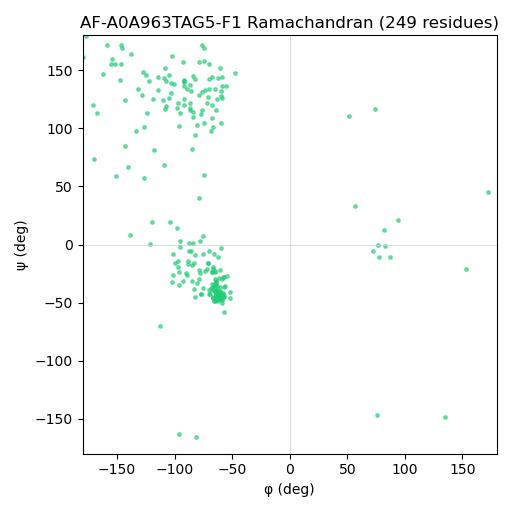LEU A 1 193 ? -4.405 -0.172 15.401 1.00 93.06 193 LEU A N 1
ATOM 1400 C CA . LEU A 1 193 ? -3.497 0.324 16.441 1.00 93.06 193 LEU A CA 1
ATOM 1401 C C . LEU A 1 193 ? -3.937 -0.227 17.800 1.00 93.06 193 LEU A C 1
ATOM 1403 O O . LEU A 1 193 ? -5.100 -0.118 18.177 1.00 93.06 193 LEU A O 1
ATOM 1407 N N . GLY A 1 194 ? -3.004 -0.862 18.508 1.00 91.50 194 GLY A N 1
ATOM 1408 C CA . GLY A 1 194 ? -3.273 -1.544 19.776 1.00 91.50 194 GLY A CA 1
ATOM 1409 C C . GLY A 1 194 ? -3.743 -2.998 19.643 1.00 91.50 194 GLY A C 1
ATOM 1410 O O . GLY A 1 194 ? -3.723 -3.713 20.642 1.00 91.50 194 GLY A O 1
ATOM 1411 N N . ASN A 1 195 ? -4.083 -3.478 18.440 1.00 94.19 195 ASN A N 1
ATOM 1412 C CA . ASN A 1 195 ? -4.380 -4.889 18.189 1.00 94.19 195 ASN A CA 1
ATOM 1413 C C . ASN A 1 195 ? -3.672 -5.414 16.918 1.00 94.19 195 ASN A C 1
ATOM 1415 O O . ASN A 1 195 ? -4.197 -5.269 15.815 1.00 94.19 195 ASN A O 1
ATOM 1419 N N . PRO A 1 196 ? -2.511 -6.081 17.048 1.00 94.12 196 PRO A N 1
ATOM 1420 C CA . PRO A 1 196 ? -1.862 -6.456 18.302 1.00 94.12 196 PRO A CA 1
ATOM 1421 C C . PRO A 1 196 ? -1.200 -5.246 18.999 1.00 94.12 196 PRO A C 1
ATOM 1423 O O . PRO A 1 196 ? -1.067 -4.183 18.381 1.00 94.12 196 PRO A O 1
ATOM 1426 N N . PRO A 1 197 ? -0.754 -5.399 20.261 1.00 94.56 197 PRO A N 1
ATOM 1427 C CA . PRO A 1 197 ? 0.065 -4.399 20.944 1.00 94.56 197 PRO A CA 1
ATOM 1428 C C . PRO A 1 197 ? 1.228 -3.895 20.076 1.00 94.56 197 PRO A C 1
ATOM 1430 O O . PRO A 1 197 ? 1.761 -4.630 19.243 1.00 94.56 197 PRO A O 1
ATOM 1433 N N . VAL A 1 198 ? 1.618 -2.628 20.245 1.00 91.38 198 VAL A N 1
ATOM 1434 C CA . VAL A 1 198 ? 2.574 -1.933 19.356 1.00 91.38 198 VAL A CA 1
ATOM 1435 C C . VAL A 1 198 ? 3.913 -2.674 19.228 1.00 91.38 198 VAL A C 1
ATOM 1437 O O . VAL A 1 198 ? 4.501 -2.724 18.148 1.00 91.38 198 VAL A O 1
ATOM 1440 N N . ASP A 1 199 ? 4.383 -3.302 20.303 1.00 93.69 199 ASP A N 1
ATOM 1441 C CA . ASP A 1 199 ? 5.610 -4.100 20.363 1.00 93.69 199 ASP A CA 1
ATOM 1442 C C . ASP A 1 199 ? 5.538 -5.400 19.544 1.00 93.69 199 ASP A C 1
ATOM 1444 O O . ASP A 1 199 ? 6.571 -5.904 19.089 1.00 93.69 199 ASP A O 1
ATOM 1448 N N . ARG A 1 200 ? 4.322 -5.901 19.291 1.00 96.44 200 ARG A N 1
ATOM 1449 C CA . ARG A 1 200 ? 4.047 -7.126 18.528 1.00 96.44 200 ARG A CA 1
ATOM 1450 C C . ARG A 1 200 ? 3.968 -6.896 17.017 1.00 96.44 200 ARG A C 1
ATOM 1452 O O . ARG A 1 200 ? 3.915 -7.878 16.269 1.00 96.44 200 ARG A O 1
ATOM 1459 N N . TRP A 1 201 ? 4.028 -5.645 16.550 1.00 97.31 201 TRP A N 1
ATOM 1460 C CA . TRP A 1 201 ? 4.157 -5.278 15.130 1.00 97.31 201 TRP A CA 1
ATOM 1461 C C . TRP A 1 201 ? 5.573 -5.526 14.598 1.00 97.31 201 TRP A C 1
ATOM 1463 O O . TRP A 1 201 ? 6.285 -4.617 14.174 1.00 97.31 201 TRP A O 1
ATOM 1473 N N . LYS A 1 202 ? 6.000 -6.787 14.659 1.00 97.12 202 LYS A N 1
ATOM 1474 C CA . LYS A 1 202 ? 7.294 -7.281 14.187 1.00 97.12 202 LYS A CA 1
ATOM 1475 C C . LYS A 1 202 ? 7.130 -8.694 13.638 1.00 97.12 202 LYS A C 1
ATOM 1477 O O . LYS A 1 202 ? 6.102 -9.343 13.855 1.00 97.12 202 LYS A O 1
ATOM 1482 N N . VAL A 1 203 ? 8.163 -9.195 12.973 1.00 97.00 203 VAL A N 1
ATOM 1483 C CA . VAL A 1 203 ? 8.207 -10.617 12.625 1.00 97.00 203 VAL A CA 1
ATOM 1484 C C . VAL A 1 203 ? 8.422 -11.482 13.876 1.00 97.00 203 VAL A C 1
ATOM 1486 O O . VAL A 1 203 ? 8.994 -11.013 14.862 1.00 97.00 203 VAL A O 1
ATOM 1489 N N . LYS A 1 204 ? 8.001 -12.750 13.855 1.00 96.44 204 LYS A N 1
ATOM 1490 C CA . LYS A 1 204 ? 8.105 -13.690 14.985 1.00 96.44 204 LYS A CA 1
ATOM 1491 C C . LYS A 1 204 ? 9.547 -13.864 15.455 1.00 96.44 204 LYS A C 1
ATOM 1493 O O . LYS A 1 204 ? 9.783 -13.917 16.658 1.00 96.44 204 LYS A O 1
ATOM 1498 N N . LYS A 1 205 ? 10.518 -13.864 14.530 1.00 93.62 205 LYS A N 1
ATOM 1499 C CA . LYS A 1 205 ? 11.959 -13.890 14.861 1.00 93.62 205 LYS A CA 1
ATOM 1500 C C . LYS A 1 205 ? 12.400 -12.733 15.766 1.00 93.62 205 LYS A C 1
ATOM 1502 O O . LYS A 1 205 ? 13.334 -12.901 16.540 1.00 93.62 205 LYS A O 1
ATOM 1507 N N . ASP A 1 206 ? 11.712 -11.598 15.690 1.00 94.81 206 ASP A N 1
ATOM 1508 C CA . ASP A 1 206 ? 12.000 -10.395 16.472 1.00 94.81 206 ASP A CA 1
ATOM 1509 C C . ASP A 1 206 ? 10.993 -10.222 17.635 1.00 94.81 206 ASP A C 1
ATOM 1511 O O . ASP A 1 206 ? 10.808 -9.119 18.151 1.00 94.81 206 ASP A O 1
ATOM 1515 N N . GLY A 1 207 ? 10.298 -11.302 18.023 1.00 94.12 207 GLY A N 1
ATOM 1516 C CA . GLY A 1 207 ? 9.329 -11.318 19.125 1.00 94.12 207 GLY A CA 1
ATOM 1517 C C . GLY A 1 207 ? 7.929 -10.808 18.769 1.00 94.12 207 GLY A C 1
ATOM 1518 O O . GLY A 1 207 ? 7.123 -10.568 19.668 1.00 94.12 207 GLY A O 1
ATOM 1519 N N . GLY A 1 208 ? 7.614 -10.631 17.484 1.00 96.31 208 GLY A N 1
ATOM 1520 C CA . GLY A 1 208 ? 6.311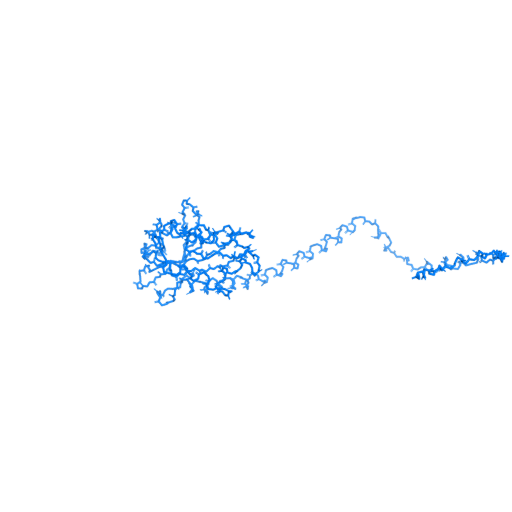 -10.139 17.031 1.00 96.31 208 GLY A CA 1
ATOM 1521 C C . GLY A 1 208 ? 5.307 -11.221 16.625 1.00 96.31 208 GLY A C 1
ATOM 1522 O O . GLY A 1 208 ? 5.432 -12.394 16.983 1.00 96.31 208 GLY A O 1
ATOM 1523 N N . ARG A 1 209 ? 4.270 -10.799 15.894 1.00 95.94 209 ARG A N 1
ATOM 1524 C CA . ARG A 1 209 ? 3.145 -11.641 15.453 1.00 95.94 209 ARG A CA 1
ATOM 1525 C C . ARG A 1 209 ? 3.341 -12.268 14.069 1.00 95.94 209 ARG A C 1
ATOM 1527 O O . ARG A 1 209 ? 2.824 -13.356 13.832 1.00 95.94 209 ARG A O 1
ATOM 1534 N N . PHE A 1 210 ? 4.050 -11.599 13.164 1.00 97.06 210 PHE A N 1
ATOM 1535 C CA . PHE A 1 210 ? 4.019 -11.918 11.731 1.00 97.06 210 PHE A CA 1
ATOM 1536 C C . PHE A 1 210 ? 5.106 -12.914 11.330 1.00 97.06 210 PHE A C 1
ATOM 1538 O O . PHE A 1 210 ? 6.230 -12.833 11.810 1.00 97.06 210 PHE A O 1
ATOM 1545 N N . ASP A 1 211 ? 4.819 -13.856 10.440 1.00 96.00 211 ASP A N 1
ATOM 1546 C CA . ASP A 1 211 ? 5.851 -14.784 9.970 1.00 96.00 211 ASP A CA 1
ATOM 1547 C C . ASP A 1 211 ? 6.919 -14.072 9.128 1.00 96.00 211 ASP A C 1
ATOM 1549 O O . ASP A 1 211 ? 6.623 -13.152 8.370 1.00 96.00 211 ASP A O 1
ATOM 1553 N N . GLN A 1 212 ? 8.174 -14.498 9.249 1.00 94.44 212 GLN A N 1
ATOM 1554 C CA . GLN A 1 212 ? 9.241 -14.124 8.323 1.00 94.44 212 GLN A CA 1
ATOM 1555 C C . GLN A 1 212 ? 9.395 -15.150 7.198 1.00 94.44 212 GLN A C 1
ATOM 1557 O O . GLN A 1 212 ? 9.107 -16.331 7.382 1.00 94.44 212 GLN A O 1
ATOM 1562 N N . PHE A 1 213 ? 9.966 -14.735 6.068 1.00 94.88 213 PHE A N 1
ATOM 1563 C CA . PHE A 1 213 ? 10.345 -15.661 5.005 1.00 94.88 213 PHE A CA 1
ATOM 1564 C C . PHE A 1 213 ? 11.748 -16.223 5.246 1.00 94.88 213 PHE A C 1
ATOM 1566 O O . PHE A 1 213 ? 12.678 -15.497 5.620 1.00 94.88 213 PHE A O 1
ATOM 1573 N N . SER A 1 214 ? 11.905 -17.530 5.027 1.00 91.06 214 SER A N 1
ATOM 1574 C CA . SER A 1 214 ? 13.214 -18.186 5.083 1.00 91.06 214 SER A CA 1
ATOM 1575 C C . SER A 1 214 ? 14.156 -17.553 4.056 1.00 91.06 214 SER A C 1
ATOM 1577 O O . SER A 1 214 ? 13.783 -17.394 2.897 1.00 91.06 214 SER A O 1
ATOM 1579 N N . GLY A 1 215 ? 15.346 -17.133 4.491 1.00 90.81 215 GLY A N 1
ATOM 1580 C CA . GLY A 1 215 ? 16.330 -16.455 3.638 1.00 90.81 215 GLY A CA 1
ATOM 1581 C C . GLY A 1 215 ? 15.994 -15.008 3.237 1.00 90.81 215 GLY A C 1
ATOM 1582 O O . GLY A 1 215 ? 16.846 -14.348 2.656 1.00 90.81 215 GLY A O 1
ATOM 1583 N N . ALA A 1 216 ? 14.810 -14.482 3.576 1.00 92.81 216 ALA A N 1
ATOM 1584 C CA . ALA A 1 216 ? 14.363 -13.142 3.177 1.00 92.81 216 ALA A CA 1
ATOM 1585 C C . ALA A 1 216 ? 13.612 -12.431 4.314 1.00 92.81 216 ALA A C 1
ATOM 1587 O O . ALA A 1 216 ? 12.410 -12.195 4.256 1.00 92.81 216 ALA A O 1
ATOM 1588 N N . THR A 1 217 ? 14.317 -12.101 5.400 1.00 93.25 217 THR A N 1
ATOM 1589 C CA . THR A 1 217 ? 13.701 -11.462 6.581 1.00 93.25 217 THR A CA 1
ATOM 1590 C C . THR A 1 217 ? 13.585 -9.934 6.458 1.00 93.25 217 THR A C 1
ATOM 1592 O O . THR A 1 217 ? 12.814 -9.322 7.189 1.00 93.25 217 THR A O 1
ATOM 1595 N N . ILE A 1 218 ? 14.326 -9.298 5.545 1.00 95.62 218 ILE A N 1
ATOM 1596 C CA . ILE A 1 218 ? 14.306 -7.834 5.361 1.00 95.62 218 ILE A CA 1
ATOM 1597 C C . ILE A 1 218 ? 12.941 -7.374 4.827 1.00 95.62 218 ILE A C 1
ATOM 1599 O O . ILE A 1 218 ? 12.329 -6.473 5.396 1.00 95.62 218 ILE A O 1
ATOM 1603 N N . THR A 1 219 ? 12.419 -8.062 3.814 1.00 96.44 219 THR A N 1
ATOM 1604 C CA . THR A 1 219 ? 11.130 -7.778 3.171 1.00 96.44 219 THR A CA 1
ATOM 1605 C C . THR A 1 219 ? 9.931 -7.779 4.132 1.00 96.44 219 THR A C 1
ATOM 1607 O O . THR A 1 219 ? 9.275 -6.743 4.253 1.00 96.44 219 THR A O 1
ATOM 1610 N N . PRO A 1 220 ? 9.630 -8.871 4.872 1.00 96.94 220 PRO A N 1
ATOM 1611 C CA . PRO A 1 220 ? 8.472 -8.903 5.763 1.00 96.94 220 PRO A CA 1
ATOM 1612 C C . PRO A 1 220 ? 8.599 -7.890 6.906 1.00 96.94 220 PRO A C 1
ATOM 1614 O O . PRO A 1 220 ? 7.600 -7.297 7.301 1.00 96.94 220 PRO A O 1
ATOM 1617 N N . ARG A 1 221 ? 9.814 -7.616 7.407 1.00 97.56 221 ARG A N 1
ATOM 1618 C CA . ARG A 1 221 ? 10.037 -6.557 8.407 1.00 97.56 221 ARG A CA 1
ATOM 1619 C C . ARG A 1 221 ? 9.658 -5.181 7.871 1.00 97.56 221 ARG A C 1
ATOM 1621 O O . ARG A 1 221 ? 8.971 -4.436 8.566 1.00 97.56 221 ARG A O 1
ATOM 1628 N N . ALA A 1 222 ? 10.088 -4.861 6.650 1.00 97.81 222 ALA A N 1
ATOM 1629 C CA . ALA A 1 222 ? 9.783 -3.588 6.009 1.00 97.81 222 ALA A CA 1
ATOM 1630 C C . ALA A 1 222 ? 8.271 -3.403 5.825 1.00 97.81 222 ALA A C 1
ATOM 1632 O O . ALA A 1 222 ? 7.740 -2.346 6.167 1.00 97.81 222 ALA A O 1
ATOM 1633 N N . VAL A 1 223 ? 7.572 -4.444 5.359 1.00 98.00 223 VAL A N 1
ATOM 1634 C CA . VAL A 1 223 ? 6.116 -4.392 5.172 1.00 98.00 223 VAL A CA 1
ATOM 1635 C C . VAL A 1 223 ? 5.386 -4.244 6.506 1.00 98.00 223 VAL A C 1
ATOM 1637 O O . VAL A 1 223 ? 4.577 -3.333 6.639 1.00 98.00 223 VAL A O 1
ATOM 1640 N N . VAL A 1 224 ? 5.712 -5.047 7.526 1.00 98.06 224 VAL A N 1
ATOM 1641 C CA . VAL A 1 224 ? 5.085 -4.933 8.858 1.00 98.06 224 VAL A CA 1
ATOM 1642 C C . VAL A 1 224 ? 5.271 -3.528 9.444 1.00 98.06 224 VAL A C 1
ATOM 1644 O O . VAL A 1 224 ? 4.318 -2.937 9.955 1.00 98.06 224 VAL A O 1
ATOM 1647 N N . ALA A 1 225 ? 6.479 -2.965 9.338 1.00 97.62 225 ALA A N 1
ATOM 1648 C CA . ALA A 1 225 ? 6.761 -1.614 9.815 1.00 97.62 225 ALA A CA 1
ATOM 1649 C C . ALA A 1 225 ? 5.973 -0.548 9.038 1.00 97.62 225 ALA A C 1
ATOM 1651 O O . ALA A 1 225 ? 5.464 0.397 9.638 1.00 97.62 225 ALA A O 1
ATOM 1652 N N . ALA A 1 226 ? 5.848 -0.688 7.716 1.00 97.88 226 ALA A N 1
ATOM 1653 C CA . ALA A 1 226 ? 5.078 0.236 6.890 1.00 97.88 226 ALA A CA 1
ATOM 1654 C C . ALA A 1 226 ? 3.568 0.151 7.149 1.00 97.88 226 ALA A C 1
ATOM 1656 O O . ALA A 1 226 ? 2.921 1.192 7.208 1.00 97.88 226 ALA A O 1
ATOM 1657 N N . VAL A 1 227 ? 3.021 -1.046 7.385 1.00 98.12 227 VAL A N 1
ATOM 1658 C CA . VAL A 1 227 ? 1.606 -1.209 7.755 1.00 98.12 227 VAL A CA 1
ATOM 1659 C C . VAL A 1 227 ? 1.311 -0.522 9.087 1.00 98.12 227 VAL A C 1
ATOM 1661 O O . VAL A 1 227 ? 0.360 0.252 9.185 1.00 98.12 227 VAL A O 1
ATOM 1664 N N . ARG A 1 228 ? 2.176 -0.715 10.093 1.00 97.88 228 ARG A N 1
ATOM 1665 C CA . ARG A 1 228 ? 2.056 -0.015 11.379 1.00 97.88 228 ARG A CA 1
ATOM 1666 C C . ARG A 1 228 ? 2.101 1.507 11.205 1.00 97.88 228 ARG A C 1
ATOM 1668 O O . ARG A 1 228 ? 1.239 2.200 11.736 1.00 97.88 228 ARG A O 1
ATOM 1675 N N . ARG A 1 229 ? 3.065 2.027 10.437 1.00 97.69 229 ARG A N 1
ATOM 1676 C CA . ARG A 1 229 ? 3.157 3.469 10.139 1.00 97.69 229 ARG A CA 1
ATOM 1677 C C . ARG A 1 229 ? 1.926 3.994 9.405 1.00 97.69 229 ARG A C 1
ATOM 1679 O O . ARG A 1 229 ? 1.490 5.101 9.691 1.00 97.69 229 ARG A O 1
ATOM 1686 N N . GLY A 1 230 ? 1.339 3.202 8.511 1.00 97.75 230 GLY A N 1
ATOM 1687 C CA . GLY A 1 230 ? 0.095 3.553 7.828 1.00 97.75 230 GLY A CA 1
ATOM 1688 C C . GLY A 1 230 ? -1.084 3.700 8.790 1.00 97.75 230 GLY A C 1
ATOM 1689 O O . GLY A 1 230 ? -1.833 4.670 8.718 1.00 97.75 230 GLY A O 1
ATOM 1690 N N . LEU A 1 231 ? -1.207 2.792 9.758 1.00 97.88 231 LEU A N 1
ATOM 1691 C CA . LEU A 1 231 ? -2.190 2.919 10.832 1.00 97.88 231 LEU A CA 1
ATOM 1692 C C . LEU A 1 231 ? -1.939 4.159 11.715 1.00 97.88 231 LEU A C 1
ATOM 1694 O O . LEU A 1 231 ? -2.881 4.865 12.073 1.00 97.88 231 LEU A O 1
ATOM 1698 N N . GLU A 1 232 ? -0.678 4.459 12.040 1.00 97.56 232 GLU A N 1
ATOM 1699 C CA . GLU A 1 232 ? -0.293 5.679 12.767 1.00 97.56 232 GLU A CA 1
ATOM 1700 C C . GLU A 1 232 ? -0.618 6.953 11.963 1.00 97.56 232 GLU A C 1
ATOM 1702 O O . GLU A 1 232 ? -1.104 7.931 12.533 1.00 97.56 232 GLU A O 1
ATOM 1707 N N . PHE A 1 233 ? -0.389 6.940 10.645 1.00 97.81 233 PHE A N 1
ATOM 1708 C CA . PHE A 1 233 ? -0.790 8.004 9.720 1.00 97.81 233 PHE A CA 1
ATOM 1709 C C . PHE A 1 233 ? -2.303 8.217 9.755 1.00 97.81 233 PHE A C 1
ATOM 1711 O O . PHE A 1 233 ? -2.752 9.343 9.975 1.00 97.81 233 PHE A O 1
ATOM 1718 N N . PHE A 1 234 ? -3.088 7.143 9.621 1.00 97.56 234 PHE A N 1
ATOM 1719 C CA . PHE A 1 234 ? -4.542 7.230 9.701 1.00 97.56 234 PHE A CA 1
ATOM 1720 C C . PHE A 1 234 ? -4.985 7.841 11.030 1.00 97.56 234 PHE A C 1
ATOM 1722 O O . PHE A 1 234 ? -5.799 8.756 11.037 1.00 97.56 234 PHE A O 1
ATOM 1729 N N . ALA A 1 235 ? -4.412 7.407 12.155 1.00 96.69 235 ALA A N 1
ATOM 1730 C CA . ALA A 1 235 ? -4.759 7.949 13.466 1.00 96.69 235 ALA A CA 1
ATOM 1731 C C . ALA A 1 235 ? -4.475 9.456 13.586 1.00 96.69 235 ALA A C 1
ATOM 1733 O O . ALA A 1 235 ? -5.303 10.183 14.134 1.00 96.69 235 ALA A O 1
ATOM 1734 N N . ARG A 1 236 ? -3.353 9.945 13.035 1.00 96.62 236 ARG A N 1
ATOM 1735 C CA . ARG A 1 236 ? -3.033 11.386 13.001 1.00 96.62 236 ARG A CA 1
ATOM 1736 C C . ARG A 1 236 ? -3.976 12.177 12.096 1.00 96.62 236 ARG A C 1
ATOM 1738 O O . ARG A 1 236 ? -4.358 13.290 12.440 1.00 96.62 236 ARG A O 1
ATOM 1745 N N . GLN A 1 237 ? -4.345 11.609 10.950 1.00 96.38 237 GLN A N 1
ATOM 1746 C CA . GLN A 1 237 ? -5.149 12.274 9.921 1.00 96.38 237 GLN A CA 1
ATOM 1747 C C . GLN A 1 237 ? -6.650 11.968 10.025 1.00 96.38 237 GLN A C 1
ATOM 1749 O O . GLN A 1 237 ? -7.423 12.448 9.197 1.00 96.38 237 GLN A O 1
ATOM 1754 N N . LYS A 1 238 ? -7.092 11.208 11.038 1.00 95.31 238 LYS A N 1
ATOM 1755 C CA . LYS A 1 238 ? -8.463 10.678 11.153 1.00 95.31 238 LYS A CA 1
ATOM 1756 C C . LYS A 1 238 ? -9.523 11.765 11.004 1.00 95.31 238 LYS A C 1
ATOM 1758 O O . LYS A 1 238 ? -10.465 11.601 10.237 1.00 95.31 238 LYS A O 1
ATOM 1763 N N . ALA A 1 239 ? -9.341 12.894 11.688 1.00 93.94 239 ALA A N 1
ATOM 1764 C CA . ALA A 1 239 ? -10.276 14.016 11.628 1.00 93.94 239 ALA A CA 1
ATOM 1765 C C . ALA A 1 239 ? -10.387 14.630 10.220 1.00 93.94 239 ALA A C 1
ATOM 1767 O O . ALA A 1 239 ? -11.474 15.018 9.810 1.00 93.94 239 ALA A O 1
ATOM 1768 N N . VAL A 1 240 ? -9.280 14.694 9.472 1.00 93.56 240 VAL A N 1
ATOM 1769 C CA . VAL A 1 240 ? -9.243 15.249 8.108 1.00 93.56 240 VAL A CA 1
ATOM 1770 C C . VAL A 1 240 ? -9.816 14.252 7.102 1.00 93.56 240 VAL A C 1
ATOM 1772 O O . VAL A 1 240 ? -10.591 14.630 6.228 1.00 93.56 240 VAL A O 1
ATOM 1775 N N . ILE A 1 241 ? -9.464 12.972 7.238 1.00 94.00 241 ILE A N 1
ATOM 1776 C CA . ILE A 1 241 ? -9.921 11.893 6.356 1.00 94.00 241 ILE A CA 1
ATOM 1777 C C . ILE A 1 241 ? -11.437 11.712 6.459 1.00 94.00 241 ILE A C 1
ATOM 1779 O O . ILE A 1 241 ? -12.108 11.609 5.432 1.00 94.00 241 ILE A O 1
ATOM 1783 N N . LEU A 1 242 ? -11.967 11.693 7.686 1.00 93.19 242 LEU A N 1
ATOM 1784 C CA . LEU A 1 242 ? -13.385 11.455 7.959 1.00 93.19 242 LEU A CA 1
ATOM 1785 C C . LEU A 1 242 ? -14.238 12.728 7.918 1.00 93.19 242 LEU A C 1
ATOM 1787 O O . LEU A 1 242 ? -15.445 12.658 8.152 1.00 93.19 242 LEU A O 1
ATOM 1791 N N . ALA A 1 243 ? -13.642 13.887 7.624 1.00 89.50 243 ALA A N 1
ATOM 1792 C CA . ALA A 1 243 ? -14.405 15.113 7.459 1.00 89.50 243 ALA A CA 1
ATOM 1793 C C . ALA A 1 243 ? -15.419 14.945 6.309 1.00 89.50 243 ALA A C 1
ATOM 1795 O O . ALA A 1 243 ? -15.041 14.481 5.223 1.00 89.50 243 ALA A O 1
ATOM 1796 N N . PRO A 1 244 ? -16.693 15.328 6.514 1.00 79.62 244 PRO A N 1
ATOM 1797 C CA . PRO A 1 244 ? -17.697 15.255 5.465 1.00 79.62 244 PRO A CA 1
ATOM 1798 C C . PRO A 1 244 ? -17.265 16.096 4.264 1.00 79.62 244 PRO A C 1
ATOM 1800 O O . PRO A 1 244 ? -16.653 17.158 4.410 1.00 79.62 244 PRO A O 1
ATOM 1803 N N . VAL A 1 245 ? -17.587 15.622 3.060 1.00 66.06 245 VAL A N 1
ATOM 1804 C CA . VAL A 1 245 ? -17.328 16.373 1.831 1.00 66.06 245 VAL A CA 1
ATOM 1805 C C . VAL A 1 245 ? -18.245 17.592 1.830 1.00 66.06 245 VAL A C 1
ATOM 1807 O O . VAL A 1 245 ? -19.420 17.503 1.488 1.00 66.06 245 VAL A O 1
ATOM 1810 N N . THR A 1 246 ? -17.726 18.743 2.247 1.00 59.38 246 THR A N 1
ATOM 1811 C CA . THR A 1 246 ? -18.425 20.018 2.113 1.00 59.38 246 THR A CA 1
ATOM 1812 C C . THR A 1 246 ? -18.535 20.331 0.625 1.00 59.38 246 THR A C 1
ATOM 1814 O O . THR A 1 246 ? -17.576 20.735 -0.029 1.00 59.38 246 THR A O 1
ATOM 1817 N N . GLY A 1 247 ? -19.715 20.078 0.060 1.00 49.91 247 GLY A N 1
ATOM 1818 C CA . GLY A 1 247 ? -20.024 20.403 -1.322 1.00 49.91 247 GLY A CA 1
ATOM 1819 C C . GLY A 1 247 ? -19.887 21.904 -1.560 1.00 49.91 247 GLY A C 1
ATOM 1820 O O . GLY A 1 247 ? -20.751 22.684 -1.173 1.00 49.91 247 GLY A O 1
ATOM 1821 N N . LYS A 1 248 ? -18.803 22.308 -2.221 1.00 38.72 248 LYS A N 1
ATOM 1822 C CA . LYS A 1 248 ? -18.735 23.577 -2.942 1.00 38.72 248 LYS A CA 1
ATOM 1823 C C . LYS A 1 248 ? -17.915 23.371 -4.211 1.00 38.72 248 LYS A C 1
ATOM 1825 O O . LYS A 1 248 ? -16.707 23.586 -4.231 1.00 38.72 248 LYS A O 1
ATOM 1830 N N . GLY A 1 249 ? -18.584 22.904 -5.264 1.00 33.66 249 GLY A N 1
ATOM 1831 C CA . GLY A 1 249 ? -18.089 23.133 -6.620 1.00 33.66 249 GLY A CA 1
ATOM 1832 C C . GLY A 1 249 ? -18.073 24.646 -6.884 1.00 33.66 249 GLY A C 1
ATOM 1833 O O . GLY A 1 249 ? -18.942 25.344 -6.351 1.00 33.66 249 GLY A O 1
ATOM 1834 N N . PRO A 1 250 ? -17.088 25.185 -7.622 1.00 46.22 250 PRO A N 1
ATOM 1835 C CA . PRO A 1 250 ? -17.116 26.588 -8.006 1.00 46.22 250 PRO A CA 1
ATOM 1836 C C . PRO A 1 250 ? -18.327 26.821 -8.918 1.00 46.22 250 PRO A C 1
ATOM 1838 O O . PRO A 1 250 ? -18.429 26.220 -9.985 1.00 46.22 250 PRO A O 1
ATOM 1841 N N . SER A 1 251 ? -19.260 27.636 -8.429 1.00 40.69 251 SER A N 1
ATOM 1842 C CA . SER A 1 251 ? -20.308 28.303 -9.207 1.00 40.69 251 SER A CA 1
ATOM 1843 C C . SER A 1 251 ? -19.711 29.293 -10.194 1.00 40.69 251 SER A C 1
ATOM 1845 O O . SER A 1 251 ? -18.764 29.992 -9.759 1.00 40.69 251 SER A O 1
#

Secondary structure (DSSP, 8-state):
----PPPPPPPP-----------S-TTTHHHHTTSSS----SGGGTGGG-HHHHHHHHHHHHHHHHHHHHHHHHHHHHHHHHHHHHHHHHHHHHHS-GGG-SS-TTTSEEEEEETTTEEEEEEEEEETTEEEEEEEEEEEE-SSSEEEEEEEEETTSBEEEEEEEE--PPTTTTGGGSTTT-GGGGGGTT-BTTBS-GGGSSBGGGTSSBPPBTTB-HHHHHHHHHHHHHHHHHHHHHHHHTS--------

Mean predicted aligned error: 13.38 Å

Sequence (251 aa):
MTGQLPIAALPPVAARRARIGLKRGRRGARRAWRKVGTAATGPLRAVKGSPGLHGLLLALFALACTGLLAAADRGMRAEIAQRAADDLQASLSQVVPDALHDNDLSTARATLRDPAEGPVEVYRAHKGGAVVGVAFQMIAKGYGGDIRLLLGVDADGRLLGVRVLSHAETPGLGDKIETAKSGWALGFDGLSLGNPPVDRWKVKKDGGRFDQFSGATITPRAVVAAVRRGLEFFARQKAVILAPVTGKGPS

Radius of gyration: 36.88 Å; Cα contacts (8 Å, |Δi|>4): 334; chains: 1; bounding box: 92×88×85 Å

Nearest PDB structures (foldseek):
  8rbq-assembly1_G  TM=8.475E-01  e=7.186E-19  Azotobacter vinelandii DJ
  7zc6-assembly1_G  TM=6.241E-01  e=2.594E-08  Clostridium tetanomorphum
  7xk5-assembly1_C  TM=5.467E-01  e=6.373E-07  Vibrio cholerae O395
  4u9s-assembly1_C  TM=7.181E-01  e=1.985E-05  Vibrio cholerae
  4xa7-assembly1_A  TM=6.758E-01  e=3.007E-05  Vibrio harveyi CAIM 1792

Solvent-accessible surface area (backbone atoms only — not comparable to full-atom values): 14782 Å² total; per-residue (Å²): 136,87,84,86,82,83,87,80,85,81,81,85,87,79,87,81,89,81,85,77,86,86,84,81,67,83,74,60,61,64,57,61,64,66,66,78,75,76,84,81,91,58,83,67,67,74,63,76,74,42,71,66,54,56,50,50,52,50,50,52,50,51,49,52,55,51,51,52,50,52,52,52,49,64,68,45,49,61,57,55,53,49,52,52,50,53,52,48,50,59,50,46,46,66,14,47,52,64,91,63,35,78,62,67,42,86,77,41,56,47,76,46,80,40,97,88,77,39,79,34,54,34,24,47,31,29,38,98,80,39,52,47,28,38,35,34,58,40,75,22,69,37,79,55,38,61,30,37,31,38,39,9,30,37,70,88,48,33,25,58,17,57,46,63,78,47,66,54,45,53,82,95,42,38,44,44,55,32,64,93,72,26,71,62,35,61,76,48,46,72,29,33,86,66,41,66,48,74,78,33,62,30,31,42,93,74,68,21,74,39,80,59,40,79,100,22,55,57,32,46,44,23,49,44,47,33,53,52,50,48,48,52,49,45,65,75,41,42,72,70,69,52,48,66,82,77,88,70,78,90,126

pLDDT: mean 83.94, std 18.79, range [33.66, 98.31]